Protein AF-A0AAU8VJ30-F1 (afdb_monomer)

pLDDT: mean 85.05, std 12.67, range [48.84, 97.38]

Nearest PDB structures (foldseek):
  2i2r-assembly3_M  TM=2.220E-01  e=5.250E+00  Homo sapiens

Secondary structure (DSSP, 8-state):
--HHHHHHHHHHHHHHHHHS-HHHHHHHHHHHHHHHHHTTTS---HHHHHHHHHH--TTTTHHHHHHHHHHHHHHHTT-TT--HHHHHHHHH---PPP---HHHHTT-TTTSPPPHHHHHHHHHHHHHHHHTTSS-HHHHHHHHHHHHH---HHHHTT--GGGEEEETTEEEE-----

Radius of gyration: 23.61 Å; Cα contacts (8 Å, |Δi|>4): 134; chains: 1; bounding box: 49×30×61 Å

Mean predicted aligned error: 11.02 Å

Foldseek 3Di:
DDPLQVFLLVVLLVVCVVPHDPVLSVLLVVLVVVLCVQQVNDADDLVSLVVVCVVDDPQRLQSLVSNLVSLLVSVVVVRGGHDPNSNVSSVPDPGDHHPPCPCQVVVPVVRHDDDPVRVVVVLVVLVVCVVVVVDDPVVSVLVVCCVVVVDDSVQVVPFDPVQWDDDPPDTGGNRDDD

Sequence (178 aa):
MDSSLLDGFKNILSDYAQEMSAHHTRNMLFIFRRLIKFSNGNAITTDSILNWRASLTRENKWYLGSLKGFLHTWYKRGYLGISLEVVKLLETFNIKGNKKGKSVANHCPYAGPMTNNELLSLVSELNELWKQNRISFKCYAYINALIITARRPSQLKQLKMCDLIKDNNDYYINITKS

Organism: Neisseria lactamica (NCBI:txid486)

Structure (mmCIF, N/CA/C/O backbone):
data_AF-A0AAU8VJ30-F1
#
_entry.id   AF-A0AAU8VJ30-F1
#
loop_
_atom_site.group_PDB
_atom_site.id
_atom_site.type_symbol
_atom_site.label_atom_id
_atom_site.label_alt_id
_atom_site.label_comp_id
_atom_site.label_asym_id
_atom_site.label_entity_id
_atom_site.label_seq_id
_atom_site.pdbx_PDB_ins_code
_atom_site.Cartn_x
_atom_site.Cartn_y
_atom_site.Cartn_z
_atom_site.occupancy
_atom_site.B_iso_or_equiv
_atom_site.auth_seq_id
_atom_site.auth_comp_id
_atom_site.auth_asym_id
_atom_site.auth_atom_id
_atom_site.pdbx_PDB_model_num
ATOM 1 N N . MET A 1 1 ? 7.571 14.233 -22.026 1.00 67.12 1 MET A N 1
ATOM 2 C CA . MET A 1 1 ? 7.172 12.815 -22.090 1.00 67.12 1 MET A CA 1
ATOM 3 C C . MET A 1 1 ? 6.750 12.535 -23.499 1.00 67.12 1 MET A C 1
ATOM 5 O O . MET A 1 1 ? 5.932 13.283 -24.020 1.00 67.12 1 MET A O 1
ATOM 9 N N . ASP A 1 2 ? 7.347 11.506 -24.085 1.00 80.31 2 ASP A N 1
ATOM 10 C CA . ASP A 1 2 ? 6.915 10.953 -25.361 1.00 80.31 2 ASP A CA 1
ATOM 11 C C . ASP A 1 2 ? 5.414 10.591 -25.339 1.00 80.31 2 ASP A C 1
ATOM 13 O O . ASP A 1 2 ? 4.878 10.219 -24.287 1.00 80.31 2 ASP A O 1
ATOM 17 N N . SER A 1 3 ? 4.735 10.719 -26.485 1.00 83.75 3 SER A N 1
ATOM 18 C CA . SER A 1 3 ? 3.283 10.502 -26.586 1.00 83.75 3 SER A CA 1
ATOM 19 C C . SER A 1 3 ? 2.903 9.061 -26.253 1.00 83.75 3 SER A C 1
ATOM 21 O O . SER A 1 3 ? 1.937 8.833 -25.528 1.00 83.75 3 SER A O 1
ATOM 23 N N . SER A 1 4 ? 3.701 8.087 -26.706 1.00 87.25 4 SER A N 1
ATOM 24 C CA . SER A 1 4 ? 3.427 6.667 -26.467 1.00 87.25 4 SER A CA 1
ATOM 25 C C . SER A 1 4 ? 3.554 6.306 -24.984 1.00 87.25 4 SER A C 1
ATOM 27 O O . SER A 1 4 ? 2.734 5.566 -24.439 1.00 87.25 4 SER A O 1
ATOM 29 N N . LEU A 1 5 ? 4.534 6.905 -24.301 1.00 89.75 5 LEU A N 1
ATOM 30 C CA . LEU A 1 5 ? 4.734 6.749 -22.866 1.00 89.75 5 LEU A CA 1
ATOM 31 C C . LEU A 1 5 ? 3.596 7.383 -22.062 1.00 89.75 5 LEU A C 1
ATOM 33 O O . LEU A 1 5 ? 3.155 6.812 -21.065 1.00 89.75 5 LEU A O 1
ATOM 37 N N . LEU A 1 6 ? 3.121 8.560 -22.478 1.00 91.44 6 LEU A N 1
ATOM 38 C CA . LEU A 1 6 ? 2.005 9.234 -21.820 1.00 91.44 6 LEU A CA 1
ATOM 39 C C . LEU A 1 6 ? 0.704 8.435 -21.953 1.00 91.44 6 LEU A C 1
ATOM 41 O O . LEU A 1 6 ? -0.033 8.311 -20.974 1.00 91.44 6 LEU A O 1
ATOM 45 N N . ASP A 1 7 ? 0.424 7.884 -23.131 1.00 93.56 7 ASP A N 1
ATOM 46 C CA . ASP A 1 7 ? -0.800 7.117 -23.360 1.00 93.56 7 ASP A CA 1
ATOM 47 C C . ASP A 1 7 ? -0.762 5.761 -22.657 1.00 93.56 7 ASP A C 1
ATOM 49 O O . ASP A 1 7 ? -1.715 5.404 -21.962 1.00 93.56 7 ASP A O 1
ATOM 53 N N . GLY A 1 8 ? 0.375 5.060 -22.701 1.00 94.94 8 GLY A N 1
ATOM 54 C CA . GLY A 1 8 ? 0.557 3.853 -21.899 1.00 94.94 8 GLY A CA 1
ATOM 55 C C . GLY A 1 8 ? 0.400 4.115 -20.401 1.00 94.94 8 GLY A C 1
ATOM 56 O O . GLY A 1 8 ? -0.236 3.328 -19.698 1.00 94.94 8 GLY A O 1
ATOM 57 N N . PHE A 1 9 ? 0.892 5.263 -19.919 1.00 94.88 9 PHE A N 1
ATOM 58 C CA . PHE A 1 9 ? 0.776 5.647 -18.515 1.00 94.88 9 PHE A CA 1
ATOM 59 C C . PHE A 1 9 ? -0.676 5.881 -18.093 1.00 94.88 9 PHE A C 1
ATOM 61 O O . PHE A 1 9 ? -1.085 5.450 -17.013 1.00 94.88 9 PHE A O 1
ATOM 68 N N . LYS A 1 10 ? -1.464 6.560 -18.935 1.00 95.62 10 LYS A N 1
ATOM 69 C CA . LYS A 1 10 ? -2.896 6.773 -18.687 1.00 95.62 10 LYS A CA 1
ATOM 70 C C . LYS A 1 10 ? -3.644 5.443 -18.634 1.00 95.62 10 LYS A C 1
ATOM 72 O O . LYS A 1 10 ? -4.430 5.244 -17.710 1.00 95.62 10 LYS A O 1
ATOM 77 N N . ASN A 1 11 ? -3.359 4.533 -19.565 1.00 97.25 11 ASN A N 1
ATOM 78 C CA . ASN A 1 11 ? -4.020 3.231 -19.633 1.00 97.25 11 ASN A CA 1
ATOM 79 C C . ASN A 1 11 ? -3.726 2.382 -18.393 1.00 97.25 11 ASN A C 1
ATOM 81 O O . ASN A 1 11 ? -4.654 1.943 -17.719 1.00 97.25 11 ASN A O 1
ATOM 85 N N . ILE A 1 12 ? -2.454 2.238 -18.002 1.00 97.00 12 ILE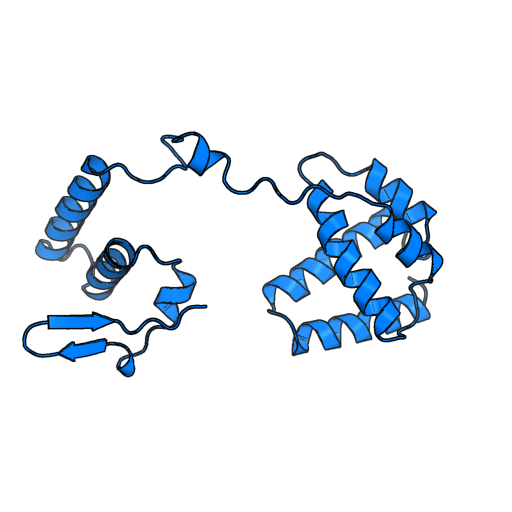 A N 1
ATOM 86 C CA . ILE A 1 12 ? -2.123 1.449 -16.807 1.00 97.00 12 ILE A CA 1
ATOM 87 C C . ILE A 1 12 ? -2.652 2.085 -15.515 1.00 97.00 12 ILE A C 1
ATOM 89 O O . ILE A 1 12 ? -3.023 1.375 -14.583 1.00 97.00 12 ILE A O 1
ATOM 93 N N . LEU A 1 13 ? -2.712 3.420 -15.430 1.00 96.31 13 LEU A N 1
ATOM 94 C CA . LEU A 1 13 ? -3.320 4.083 -14.277 1.00 96.31 13 LEU A CA 1
ATOM 95 C C . LEU A 1 13 ? -4.832 3.884 -14.221 1.00 96.31 13 LEU A C 1
ATOM 97 O O . LEU A 1 13 ? -5.363 3.780 -13.116 1.00 96.31 13 LEU A O 1
ATOM 101 N N . SER A 1 14 ? -5.504 3.828 -15.373 1.00 97.19 14 SER A N 1
ATOM 102 C CA . SER A 1 14 ? -6.924 3.487 -15.459 1.00 97.19 14 SER A CA 1
ATOM 103 C C . SER A 1 14 ? -7.171 2.080 -14.913 1.00 97.19 14 SER A C 1
ATOM 105 O O . SER A 1 14 ? -7.987 1.922 -14.006 1.00 97.19 14 SER A O 1
ATOM 107 N N . ASP A 1 15 ? -6.385 1.091 -15.350 1.00 96.00 15 ASP A N 1
ATOM 108 C CA . ASP A 1 15 ? -6.467 -0.284 -14.835 1.00 96.00 15 ASP A CA 1
ATOM 109 C C . ASP A 1 15 ? -6.235 -0.324 -13.321 1.00 96.00 15 ASP A C 1
ATOM 111 O O . ASP A 1 15 ? -7.025 -0.890 -12.569 1.00 96.00 15 ASP A O 1
ATOM 115 N N . TYR A 1 16 ? -5.189 0.348 -12.832 1.00 94.88 16 TYR A N 1
ATOM 116 C CA . TYR A 1 16 ? -4.905 0.411 -11.397 1.00 94.88 16 TYR A CA 1
ATOM 117 C C . TYR A 1 16 ? -6.014 1.115 -10.610 1.00 94.88 16 TYR A C 1
ATOM 119 O O . TYR A 1 16 ? -6.256 0.765 -9.459 1.00 94.88 16 TYR A O 1
ATOM 127 N N . ALA A 1 17 ? -6.684 2.117 -11.178 1.00 94.38 17 ALA A N 1
ATOM 128 C CA . ALA A 1 17 ? 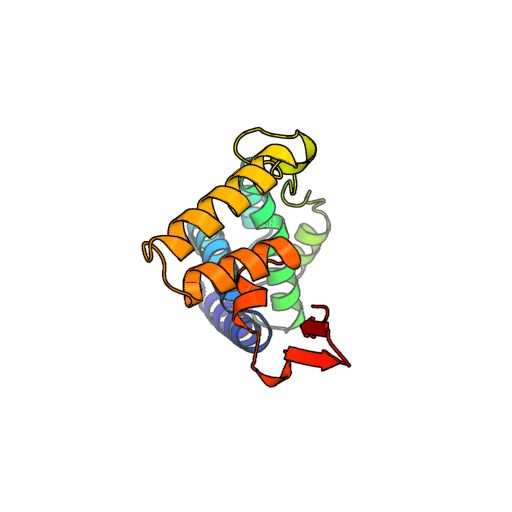-7.813 2.773 -10.523 1.00 94.38 17 ALA A CA 1
ATOM 129 C C . ALA A 1 17 ? -9.035 1.848 -10.390 1.00 94.38 17 ALA A C 1
ATOM 131 O O . ALA A 1 17 ? -9.817 2.029 -9.459 1.00 94.38 17 ALA A O 1
ATOM 132 N N . GLN A 1 18 ? -9.178 0.866 -11.285 1.00 92.81 18 GLN A N 1
ATOM 133 C CA . GLN A 1 18 ? -10.257 -0.125 -11.264 1.00 92.81 18 GLN A CA 1
ATOM 134 C C . GLN A 1 18 ? -9.920 -1.337 -10.382 1.00 92.81 18 GLN A C 1
ATOM 136 O O . GLN A 1 18 ? -10.784 -1.842 -9.671 1.00 92.81 18 GLN A O 1
ATOM 141 N N . GLU A 1 19 ? -8.668 -1.797 -10.411 1.00 91.62 19 GLU A N 1
ATOM 142 C CA . GLU A 1 19 ? -8.252 -3.064 -9.792 1.00 91.62 19 GLU A CA 1
ATOM 143 C C . GLU A 1 19 ? -7.617 -2.890 -8.402 1.00 91.62 19 GLU A C 1
ATOM 145 O O . GLU A 1 19 ? -7.606 -3.823 -7.597 1.00 91.62 19 GLU A O 1
ATOM 150 N N . MET A 1 20 ? -7.069 -1.709 -8.096 1.00 91.38 20 MET A N 1
ATOM 151 C CA . MET A 1 20 ? -6.288 -1.463 -6.880 1.00 91.38 20 MET A CA 1
ATOM 152 C C . MET A 1 20 ? -6.898 -0.357 -6.014 1.00 91.38 20 MET A C 1
ATOM 154 O O . MET A 1 20 ? -7.660 0.496 -6.458 1.00 91.38 20 MET A O 1
ATOM 158 N N . SER A 1 21 ? -6.522 -0.327 -4.730 1.00 88.38 21 SER A N 1
ATOM 159 C CA . SER A 1 21 ? -6.961 0.750 -3.833 1.00 88.38 21 SER A CA 1
ATOM 160 C C . SER A 1 21 ? -6.479 2.126 -4.311 1.00 88.38 21 SER A C 1
ATOM 162 O O . SER A 1 21 ? -5.329 2.274 -4.735 1.00 88.38 21 SER A O 1
ATOM 164 N N . ALA A 1 22 ? -7.294 3.164 -4.100 1.00 89.25 22 ALA A N 1
ATOM 165 C CA . ALA A 1 22 ? -6.942 4.549 -4.431 1.00 89.25 22 ALA A CA 1
ATOM 166 C C . ALA A 1 22 ? -5.585 4.985 -3.844 1.00 89.25 22 ALA A C 1
ATOM 168 O O . ALA A 1 22 ? -4.819 5.707 -4.484 1.00 89.25 22 ALA A O 1
ATOM 169 N N . HIS A 1 23 ? -5.249 4.510 -2.638 1.00 88.62 23 HIS A N 1
ATOM 170 C CA . HIS A 1 23 ? -3.951 4.772 -2.019 1.00 88.62 23 HIS A CA 1
ATOM 171 C C . HIS A 1 23 ? -2.789 4.171 -2.825 1.00 88.62 23 HIS A C 1
ATOM 173 O O . HIS A 1 23 ? -1.781 4.845 -3.045 1.00 88.62 23 HIS A O 1
ATOM 179 N N . HIS A 1 24 ? -2.928 2.926 -3.287 1.00 88.81 24 HIS A N 1
ATOM 180 C CA . HIS A 1 24 ? -1.905 2.254 -4.085 1.00 88.81 24 HIS A CA 1
ATOM 181 C C . HIS A 1 24 ? -1.728 2.920 -5.455 1.00 88.81 24 HIS A C 1
ATOM 183 O O . HIS A 1 24 ? -0.601 3.233 -5.839 1.00 88.81 24 HIS A O 1
ATOM 189 N N . THR A 1 25 ? -2.830 3.229 -6.140 1.00 93.38 25 THR A N 1
ATOM 190 C CA . THR A 1 25 ? -2.834 3.915 -7.443 1.00 93.38 25 THR A CA 1
ATOM 191 C C . THR A 1 25 ? -2.172 5.286 -7.352 1.00 93.38 25 THR A C 1
ATOM 193 O O . THR A 1 25 ? -1.255 5.604 -8.112 1.00 93.38 25 THR A O 1
ATOM 196 N N . ARG A 1 26 ? -2.542 6.073 -6.334 1.00 95.31 26 ARG A N 1
ATOM 197 C CA . ARG A 1 26 ? -1.902 7.357 -6.027 1.00 95.31 26 ARG A CA 1
ATOM 198 C C . ARG A 1 26 ? -0.399 7.190 -5.787 1.00 95.31 26 ARG A C 1
ATOM 200 O O . ARG A 1 26 ? 0.394 7.983 -6.289 1.00 95.31 26 ARG A O 1
ATOM 207 N N . ASN A 1 27 ? 0.007 6.175 -5.025 1.00 92.69 27 ASN A N 1
ATOM 208 C CA . ASN A 1 27 ? 1.419 5.911 -4.764 1.00 92.69 27 ASN A CA 1
ATOM 209 C C . ASN A 1 27 ? 2.192 5.590 -6.058 1.00 92.69 27 ASN A C 1
ATOM 211 O O . ASN A 1 27 ? 3.291 6.111 -6.242 1.00 92.69 27 ASN A O 1
ATOM 215 N N . MET A 1 28 ? 1.610 4.811 -6.980 1.00 94.75 28 MET A N 1
ATOM 216 C CA . MET A 1 28 ? 2.242 4.500 -8.272 1.00 94.75 28 MET A CA 1
ATOM 217 C C . MET A 1 28 ? 2.413 5.753 -9.131 1.00 94.75 28 MET A C 1
ATOM 219 O O . MET A 1 28 ? 3.510 5.999 -9.631 1.00 94.75 28 MET A O 1
ATOM 223 N N . LEU A 1 29 ? 1.388 6.608 -9.200 1.00 94.81 29 LEU A N 1
ATOM 224 C CA . LEU A 1 29 ? 1.469 7.916 -9.856 1.00 94.81 29 LEU A CA 1
ATOM 225 C C . LEU A 1 29 ? 2.623 8.764 -9.297 1.00 94.81 29 LEU A C 1
ATOM 227 O O . LEU A 1 29 ? 3.423 9.305 -10.061 1.00 94.81 29 LEU A O 1
ATOM 231 N N . PHE A 1 30 ? 2.740 8.885 -7.972 1.00 94.06 30 PHE A N 1
ATOM 232 C CA . PHE A 1 30 ? 3.806 9.683 -7.357 1.00 94.06 30 PHE A CA 1
ATOM 233 C C . PHE A 1 30 ? 5.202 9.128 -7.641 1.00 94.06 30 PHE A C 1
ATOM 235 O O . PHE A 1 30 ? 6.112 9.898 -7.954 1.00 94.06 30 PHE A O 1
ATOM 242 N N . ILE A 1 31 ? 5.378 7.810 -7.538 1.00 92.25 31 ILE A N 1
ATOM 243 C CA . ILE A 1 31 ? 6.669 7.160 -7.783 1.00 92.25 31 ILE A CA 1
ATOM 244 C C . ILE A 1 31 ? 7.067 7.306 -9.252 1.00 92.25 31 ILE A C 1
ATOM 246 O O . ILE A 1 31 ? 8.192 7.718 -9.538 1.00 92.25 31 ILE A O 1
ATOM 250 N N . PHE A 1 32 ? 6.140 7.059 -10.178 1.00 92.56 32 PHE A N 1
ATOM 251 C CA . PHE A 1 32 ? 6.396 7.209 -11.606 1.00 92.56 32 PHE A CA 1
ATOM 252 C C . PHE A 1 32 ? 6.759 8.654 -11.973 1.00 92.56 32 PHE A C 1
ATOM 254 O O . PHE A 1 32 ? 7.756 8.891 -12.651 1.00 92.56 32 PHE A O 1
ATOM 261 N N . ARG A 1 33 ? 6.037 9.651 -11.441 1.00 91.56 33 ARG A N 1
ATOM 262 C CA . ARG A 1 33 ? 6.377 11.072 -11.648 1.00 91.56 33 ARG A CA 1
ATOM 263 C C . ARG A 1 33 ? 7.787 11.417 -11.175 1.00 91.56 33 ARG A C 1
ATOM 265 O O . ARG A 1 33 ? 8.452 12.233 -11.809 1.00 91.56 33 ARG A O 1
ATOM 272 N N . ARG A 1 34 ? 8.255 10.816 -10.076 1.00 91.00 34 ARG A N 1
ATOM 273 C CA . ARG A 1 34 ? 9.630 11.015 -9.590 1.00 91.00 34 ARG A CA 1
ATOM 274 C C . ARG A 1 34 ? 10.663 10.430 -10.545 1.00 91.00 34 ARG A C 1
ATOM 276 O O . ARG A 1 34 ? 11.643 11.110 -10.825 1.00 91.00 34 ARG A O 1
ATOM 283 N N . LEU A 1 35 ? 10.428 9.226 -11.063 1.00 91.12 35 LEU A N 1
ATOM 284 C CA . LEU A 1 35 ? 11.289 8.614 -12.079 1.00 91.12 35 LEU A CA 1
ATOM 285 C C . LEU A 1 35 ? 11.360 9.477 -13.345 1.00 91.12 35 LEU A C 1
ATOM 287 O O . LEU A 1 35 ? 12.444 9.753 -13.849 1.00 91.12 35 LEU A O 1
ATOM 291 N N . ILE A 1 36 ? 10.213 9.946 -13.834 1.00 90.25 36 ILE A N 1
ATOM 292 C CA . ILE A 1 36 ? 10.135 10.807 -15.020 1.00 90.25 36 ILE A CA 1
ATOM 293 C C . ILE A 1 36 ? 10.878 12.125 -14.808 1.00 90.25 36 ILE A C 1
ATOM 295 O O . ILE A 1 36 ? 11.654 12.536 -15.666 1.00 90.25 36 ILE A O 1
ATOM 299 N N . LYS A 1 37 ? 10.688 12.766 -13.649 1.00 89.19 37 LYS A N 1
ATOM 300 C CA . LYS A 1 37 ? 11.412 13.994 -13.303 1.00 89.19 37 LYS A CA 1
ATOM 301 C C . LYS A 1 37 ? 12.923 13.757 -13.222 1.00 89.19 37 LYS A C 1
ATOM 303 O O . LYS A 1 37 ? 13.682 14.609 -13.656 1.00 89.19 37 LYS A O 1
ATOM 308 N N . PHE A 1 38 ? 13.350 12.617 -12.681 1.00 88.06 38 PHE A N 1
ATOM 309 C CA . PHE A 1 38 ? 14.765 12.249 -12.588 1.00 88.06 38 PHE A CA 1
ATOM 310 C C . PHE A 1 38 ? 15.395 11.964 -13.961 1.00 88.06 38 PHE A C 1
ATOM 312 O O . PHE A 1 38 ? 16.552 12.289 -14.190 1.00 88.06 38 PHE A O 1
ATOM 319 N N . SER A 1 39 ? 14.632 11.376 -14.883 1.00 84.50 39 SER A N 1
ATOM 320 C CA . SER A 1 39 ? 15.088 10.981 -16.225 1.00 84.50 39 SER A CA 1
ATOM 321 C C . SER A 1 39 ? 14.903 12.064 -17.295 1.00 84.50 39 SER A C 1
ATOM 323 O O . SER A 1 39 ? 15.014 11.775 -18.485 1.00 84.50 39 SER A O 1
ATOM 325 N N . ASN A 1 40 ? 14.585 13.302 -16.898 1.00 81.31 40 ASN A N 1
ATOM 326 C CA . ASN A 1 40 ? 14.279 14.424 -17.797 1.00 81.31 40 ASN A CA 1
ATOM 327 C C . ASN A 1 40 ? 13.151 14.142 -18.814 1.00 81.31 40 ASN A C 1
ATOM 329 O O . ASN A 1 40 ? 13.012 14.844 -19.808 1.00 81.31 40 ASN A O 1
ATOM 333 N N . GLY A 1 41 ? 12.299 13.149 -18.541 1.00 69.00 41 GLY A N 1
ATOM 334 C CA . GLY A 1 41 ? 11.020 12.950 -19.217 1.00 69.00 41 GLY A CA 1
ATOM 335 C C . GLY A 1 41 ? 11.047 12.466 -20.664 1.00 69.00 41 GLY A C 1
ATOM 336 O O . GLY A 1 41 ? 10.026 12.631 -21.336 1.00 69.00 41 GLY A O 1
ATOM 337 N N . ASN A 1 42 ? 12.141 11.855 -21.125 1.00 68.81 42 ASN A N 1
ATOM 338 C CA . ASN A 1 42 ? 12.286 11.454 -22.529 1.00 68.81 42 ASN A CA 1
ATOM 339 C C . ASN A 1 42 ? 11.882 9.993 -22.798 1.00 68.81 42 ASN A C 1
ATOM 341 O O . ASN A 1 42 ? 11.156 9.754 -23.754 1.00 68.81 42 ASN A O 1
ATOM 345 N N . ALA A 1 43 ? 12.254 9.037 -21.937 1.00 78.31 43 ALA A N 1
ATOM 346 C CA . ALA A 1 43 ? 11.825 7.634 -22.025 1.00 78.31 43 ALA A CA 1
ATOM 347 C C . ALA A 1 43 ? 12.167 6.853 -20.740 1.00 78.31 43 ALA A C 1
ATOM 349 O O . ALA A 1 43 ? 13.046 7.253 -19.969 1.00 78.31 43 ALA A O 1
ATOM 350 N N . ILE A 1 44 ? 11.507 5.709 -20.525 1.00 89.12 44 ILE A N 1
ATOM 351 C CA . ILE A 1 44 ? 11.941 4.723 -19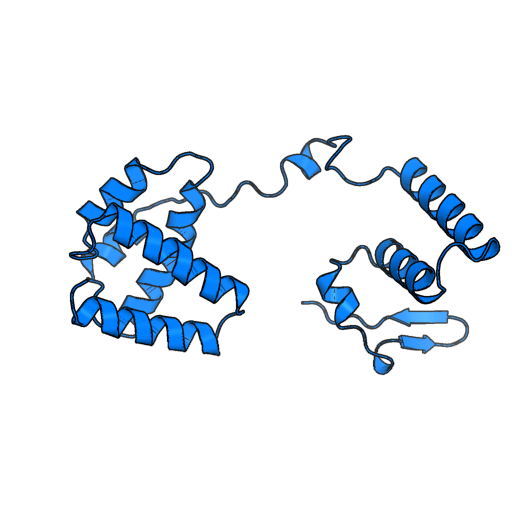.527 1.00 89.12 44 ILE A CA 1
ATOM 352 C C . ILE A 1 44 ? 12.861 3.719 -20.222 1.00 89.12 44 ILE A C 1
ATOM 354 O O . ILE A 1 44 ? 12.403 2.889 -20.998 1.00 89.12 44 ILE A O 1
ATOM 358 N N . THR A 1 45 ? 14.160 3.813 -19.949 1.00 91.81 45 THR A N 1
ATOM 359 C CA . THR A 1 45 ? 15.203 2.950 -20.510 1.00 91.81 45 THR A CA 1
ATOM 360 C C . THR A 1 45 ? 15.899 2.189 -19.390 1.00 91.81 45 THR A C 1
ATOM 362 O O . THR A 1 45 ? 15.742 2.496 -18.204 1.00 91.81 45 THR A O 1
ATOM 365 N N . THR A 1 46 ? 16.704 1.193 -19.750 1.00 93.00 46 THR A N 1
ATOM 366 C CA . THR A 1 46 ? 17.560 0.488 -18.789 1.00 93.00 46 THR A CA 1
ATOM 367 C C . THR A 1 46 ? 18.469 1.456 -18.032 1.00 93.00 46 THR A C 1
ATOM 369 O O . THR A 1 46 ? 18.567 1.372 -16.808 1.00 93.00 46 THR A O 1
ATOM 372 N N . ASP A 1 47 ? 19.043 2.438 -18.728 1.00 92.12 47 ASP A N 1
ATOM 373 C CA . ASP A 1 47 ? 19.921 3.445 -18.128 1.00 92.12 47 ASP A CA 1
ATOM 374 C C . ASP A 1 47 ? 19.170 4.363 -17.169 1.00 92.12 47 ASP A C 1
ATOM 376 O O . ASP A 1 47 ? 19.660 4.647 -16.076 1.00 92.12 47 ASP A O 1
ATOM 380 N N . SER A 1 48 ? 17.952 4.796 -17.517 1.00 91.25 48 SER A N 1
ATOM 381 C CA . SER A 1 48 ? 17.178 5.652 -16.616 1.00 91.25 48 SER A CA 1
ATOM 382 C C . SER A 1 48 ? 16.777 4.915 -15.335 1.00 91.25 48 SER A C 1
ATOM 384 O O . SER A 1 48 ? 16.825 5.499 -14.251 1.00 91.25 48 SER A O 1
ATOM 386 N N . ILE A 1 49 ? 16.492 3.612 -15.424 1.00 92.81 49 ILE A N 1
ATOM 387 C CA . ILE A 1 49 ? 16.238 2.747 -14.266 1.00 92.81 49 ILE A CA 1
ATOM 388 C C . ILE A 1 49 ? 17.503 2.518 -13.423 1.00 92.81 49 ILE A C 1
ATOM 390 O O . ILE A 1 49 ? 17.429 2.598 -12.193 1.00 92.81 49 ILE A O 1
ATOM 394 N N . LEU A 1 50 ? 18.656 2.257 -14.047 1.00 92.44 50 LEU A N 1
ATOM 395 C CA . LEU A 1 50 ? 19.938 2.074 -13.352 1.00 92.44 50 LEU A CA 1
ATOM 396 C C . LEU A 1 50 ? 20.379 3.351 -12.632 1.00 92.44 50 LEU A C 1
ATOM 398 O O . LEU A 1 50 ? 20.682 3.310 -11.437 1.00 92.44 50 LEU A O 1
ATOM 402 N N . ASN A 1 51 ? 20.332 4.489 -13.324 1.00 91.81 51 ASN A N 1
ATOM 403 C CA . ASN A 1 51 ? 20.676 5.793 -12.765 1.00 91.81 51 ASN A CA 1
ATOM 404 C C . ASN A 1 51 ? 19.729 6.167 -11.623 1.00 91.81 51 ASN A C 1
ATOM 406 O O . ASN A 1 51 ? 20.170 6.608 -10.558 1.00 91.81 51 ASN A O 1
ATOM 410 N N . TRP A 1 52 ? 18.425 5.920 -11.788 1.00 91.56 52 TRP A N 1
ATOM 411 C CA . TRP A 1 52 ? 17.471 6.180 -10.717 1.00 91.56 52 TRP A CA 1
ATOM 412 C C . TRP A 1 52 ? 17.736 5.276 -9.515 1.00 91.56 52 TRP A C 1
ATOM 414 O O . TRP A 1 52 ? 17.817 5.770 -8.393 1.00 91.56 52 TRP A O 1
ATOM 424 N N . ARG A 1 53 ? 17.981 3.976 -9.725 1.00 90.19 53 ARG A N 1
ATOM 425 C CA . ARG A 1 53 ? 18.377 3.045 -8.656 1.00 90.19 53 ARG A CA 1
ATOM 426 C C . ARG A 1 53 ? 19.627 3.518 -7.908 1.00 90.19 53 ARG A C 1
ATOM 428 O O . ARG A 1 53 ? 19.637 3.419 -6.682 1.00 90.19 53 ARG A O 1
ATOM 435 N N . ALA A 1 54 ? 20.648 4.009 -8.611 1.00 90.31 54 ALA A N 1
ATOM 436 C CA . ALA A 1 54 ? 21.875 4.526 -8.004 1.00 90.31 54 ALA A CA 1
ATOM 437 C C . ALA A 1 54 ? 21.619 5.780 -7.151 1.00 90.31 54 ALA A C 1
ATOM 439 O O . ALA A 1 54 ? 22.238 5.945 -6.103 1.00 90.31 54 ALA A O 1
ATOM 440 N N . SER A 1 55 ? 20.653 6.616 -7.545 1.00 89.25 55 SER A N 1
ATOM 441 C CA . SER A 1 55 ? 20.262 7.815 -6.790 1.00 89.25 55 SER A CA 1
ATOM 442 C C . SER A 1 55 ? 19.477 7.528 -5.497 1.00 89.25 55 SER A C 1
ATOM 444 O O . SER A 1 55 ? 19.357 8.398 -4.633 1.00 89.25 55 SER A O 1
ATOM 446 N N . LEU A 1 56 ? 18.911 6.323 -5.335 1.00 88.69 56 LEU A N 1
ATOM 447 C CA . LEU A 1 56 ? 18.048 5.996 -4.196 1.00 88.69 56 LEU A CA 1
ATOM 448 C C . LEU A 1 56 ? 18.841 5.660 -2.923 1.00 88.69 56 LEU A C 1
ATOM 450 O O . LEU A 1 56 ? 19.597 4.688 -2.852 1.00 88.69 56 LEU A O 1
ATOM 454 N N . THR A 1 57 ? 18.544 6.390 -1.848 1.00 83.50 57 THR A N 1
ATOM 455 C CA . THR A 1 57 ? 19.029 6.091 -0.493 1.00 83.50 57 THR A CA 1
ATOM 456 C C . THR A 1 57 ? 18.346 4.854 0.100 1.00 83.50 57 THR A C 1
ATOM 458 O O . THR A 1 57 ? 17.317 4.373 -0.384 1.00 83.50 57 THR A O 1
ATOM 461 N N . ARG A 1 58 ? 18.887 4.330 1.211 1.00 76.19 58 ARG A N 1
ATOM 462 C CA . ARG A 1 58 ? 18.332 3.157 1.916 1.00 76.19 58 ARG A CA 1
ATOM 463 C C . ARG A 1 58 ? 16.856 3.325 2.304 1.00 76.19 58 ARG A C 1
ATOM 465 O O . ARG A 1 58 ? 16.133 2.334 2.314 1.00 76.19 58 ARG A O 1
ATOM 472 N N . GLU A 1 59 ? 16.428 4.547 2.594 1.00 75.25 59 GLU A N 1
ATOM 473 C CA . GLU A 1 59 ? 15.061 4.895 3.005 1.00 75.25 59 GLU A CA 1
ATOM 474 C C . GLU A 1 59 ? 14.068 4.876 1.841 1.00 75.25 59 GLU A C 1
ATOM 476 O O . GLU A 1 59 ? 12.891 4.593 2.041 1.00 75.25 59 GLU A O 1
ATOM 481 N N . ASN A 1 60 ? 14.552 5.096 0.617 1.00 80.00 60 ASN A N 1
ATOM 482 C CA . ASN A 1 60 ? 13.726 5.239 -0.581 1.00 80.00 60 ASN A CA 1
ATOM 483 C C . ASN A 1 60 ? 13.873 4.065 -1.563 1.00 80.00 60 ASN A C 1
ATOM 485 O O . ASN A 1 60 ? 13.162 4.001 -2.564 1.00 80.00 60 ASN A O 1
ATOM 489 N N . LYS A 1 61 ? 14.736 3.082 -1.265 1.00 81.62 61 LYS A N 1
ATOM 490 C CA . LYS A 1 61 ? 14.929 1.867 -2.085 1.00 81.62 61 LYS A CA 1
ATOM 491 C C . LYS A 1 61 ? 13.644 1.074 -2.343 1.00 81.62 61 LYS A C 1
ATOM 493 O O . LYS A 1 61 ? 13.552 0.384 -3.356 1.00 81.62 61 LYS A O 1
ATOM 498 N N . TRP A 1 62 ? 12.642 1.183 -1.471 1.00 79.88 62 TRP A N 1
ATOM 499 C CA . TRP A 1 62 ? 11.349 0.520 -1.656 1.00 79.88 62 TRP A CA 1
ATOM 500 C C . TRP A 1 62 ? 10.554 1.061 -2.860 1.00 79.88 62 TRP A C 1
ATOM 502 O O . TRP A 1 62 ? 9.709 0.336 -3.394 1.00 79.88 62 TRP A O 1
ATOM 512 N N . TYR A 1 63 ? 10.846 2.281 -3.337 1.00 84.56 63 TYR A N 1
ATOM 513 C CA . TYR A 1 63 ? 10.251 2.817 -4.565 1.00 84.56 63 TYR A CA 1
ATOM 514 C C . TYR A 1 63 ? 10.543 1.927 -5.767 1.00 84.56 63 TYR A C 1
ATOM 516 O O . TYR A 1 63 ? 9.641 1.657 -6.553 1.00 84.56 63 TYR A O 1
ATOM 524 N N . LEU A 1 64 ? 11.763 1.396 -5.859 1.00 85.81 64 LEU A N 1
ATOM 525 C CA . LEU A 1 64 ? 12.151 0.501 -6.943 1.00 85.81 64 LEU A CA 1
ATOM 526 C C . LEU A 1 64 ? 11.371 -0.820 -6.898 1.00 85.81 64 LEU A C 1
ATOM 528 O O . LEU A 1 64 ? 11.015 -1.360 -7.938 1.00 85.81 64 LEU A O 1
ATOM 532 N N . GLY A 1 65 ? 11.071 -1.322 -5.696 1.00 84.94 65 GLY A N 1
ATOM 533 C CA . GLY A 1 65 ? 10.286 -2.548 -5.524 1.00 84.94 65 GLY A CA 1
ATOM 534 C C . GLY A 1 65 ? 8.842 -2.369 -5.976 1.00 84.94 65 GLY A C 1
ATOM 535 O O . GLY A 1 65 ? 8.298 -3.226 -6.664 1.00 84.94 65 GLY A O 1
ATOM 536 N N . SER A 1 66 ? 8.245 -1.224 -5.643 1.00 84.19 66 SER A N 1
ATOM 537 C CA . SER A 1 66 ? 6.876 -0.912 -6.064 1.00 84.19 66 SER A CA 1
ATOM 538 C C . SER A 1 66 ? 6.802 -0.628 -7.568 1.00 84.19 66 SER A C 1
ATOM 540 O O . SER A 1 66 ? 5.906 -1.121 -8.247 1.00 84.19 66 SER A O 1
ATOM 542 N N . LEU A 1 67 ? 7.787 0.105 -8.099 1.00 87.88 67 LEU A N 1
ATOM 543 C CA . LEU A 1 67 ? 7.892 0.402 -9.524 1.00 87.88 67 LEU A CA 1
ATOM 544 C C . LEU A 1 67 ? 8.088 -0.869 -10.362 1.00 87.88 67 LEU A C 1
ATOM 546 O O . LEU A 1 67 ? 7.487 -0.977 -11.423 1.00 87.88 67 LEU A O 1
ATOM 550 N N . LYS A 1 68 ? 8.876 -1.843 -9.883 1.00 91.06 68 LYS A N 1
ATOM 551 C CA . LYS A 1 68 ? 9.088 -3.125 -10.575 1.00 91.06 68 LYS A CA 1
ATOM 552 C C . LYS A 1 68 ? 7.766 -3.808 -10.918 1.00 91.06 68 LYS A C 1
ATOM 554 O O . LYS A 1 68 ? 7.549 -4.142 -12.076 1.00 91.06 68 LYS A O 1
ATOM 559 N N . GLY A 1 69 ? 6.880 -3.975 -9.934 1.00 90.81 69 GLY A N 1
ATOM 560 C CA . GLY A 1 69 ? 5.567 -4.584 -10.163 1.00 90.81 69 GLY A CA 1
ATOM 561 C C . GLY A 1 69 ? 4.714 -3.770 -11.137 1.00 90.81 69 GLY A C 1
ATOM 562 O O . GLY A 1 69 ? 4.138 -4.328 -12.062 1.00 90.81 69 GLY A O 1
ATOM 563 N N . PHE A 1 70 ? 4.701 -2.446 -10.975 1.00 94.44 70 PHE A N 1
ATOM 564 C CA . PHE A 1 70 ? 3.944 -1.540 -11.839 1.00 94.44 70 PHE A CA 1
ATOM 565 C C . PHE A 1 70 ? 4.378 -1.599 -13.310 1.00 94.44 70 PHE A C 1
ATOM 567 O O . PHE A 1 70 ? 3.539 -1.794 -14.185 1.00 94.44 70 PHE A O 1
ATOM 574 N N . LEU A 1 71 ? 5.681 -1.493 -13.590 1.00 94.88 71 LEU A N 1
ATOM 575 C CA . LEU A 1 71 ? 6.211 -1.528 -14.958 1.00 94.88 71 LEU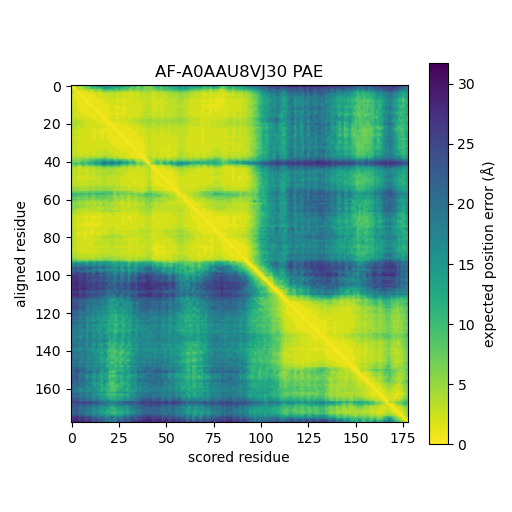 A CA 1
ATOM 576 C C . LEU A 1 71 ? 6.099 -2.918 -15.594 1.00 94.88 71 LEU A C 1
ATOM 578 O O . LEU A 1 71 ? 5.868 -3.025 -16.795 1.00 94.88 71 LEU A O 1
ATOM 582 N N . HIS A 1 72 ? 6.208 -3.978 -14.793 1.00 94.12 72 HIS A N 1
ATOM 583 C CA . HIS A 1 72 ? 5.982 -5.339 -15.268 1.00 94.12 72 HIS A CA 1
ATOM 584 C C . HIS A 1 72 ? 4.516 -5.553 -15.677 1.00 94.12 72 HIS A C 1
ATOM 586 O O . HIS A 1 72 ? 4.247 -6.103 -16.744 1.00 94.12 72 HIS A O 1
ATOM 592 N N . THR A 1 73 ? 3.552 -5.095 -14.868 1.00 94.69 73 THR A N 1
ATOM 593 C CA . THR A 1 73 ? 2.126 -5.157 -15.228 1.00 94.69 73 THR A CA 1
ATOM 594 C C . THR A 1 73 ? 1.828 -4.304 -16.456 1.00 94.69 73 THR A C 1
ATOM 596 O O . THR A 1 73 ? 1.137 -4.779 -17.351 1.00 94.69 73 THR A O 1
ATOM 599 N N . TRP A 1 74 ? 2.391 -3.094 -16.539 1.00 96.50 74 TRP A N 1
ATOM 600 C CA . TRP A 1 74 ? 2.272 -2.225 -17.712 1.00 96.50 74 TRP A CA 1
ATOM 601 C C . TRP A 1 74 ? 2.687 -2.962 -18.988 1.00 96.50 74 TRP A C 1
ATOM 603 O O . TRP A 1 74 ? 1.891 -3.068 -19.920 1.00 96.50 74 TRP A O 1
ATOM 613 N N . TYR A 1 75 ? 3.893 -3.537 -19.008 1.00 96.31 75 TYR A N 1
ATOM 614 C CA . TYR A 1 75 ? 4.380 -4.303 -20.154 1.00 96.31 75 TYR A CA 1
ATOM 615 C C . TYR A 1 75 ? 3.482 -5.508 -20.469 1.00 96.31 75 TYR A C 1
ATOM 617 O O . TYR A 1 75 ? 3.112 -5.724 -21.620 1.00 96.31 75 TYR A O 1
ATOM 625 N N . LYS A 1 76 ? 3.061 -6.266 -19.447 1.00 96.06 76 LYS A N 1
ATOM 626 C CA . LYS A 1 76 ? 2.196 -7.446 -19.614 1.00 96.06 76 LYS A CA 1
ATOM 627 C C . LYS A 1 76 ? 0.825 -7.108 -20.212 1.00 96.06 76 LYS A C 1
ATOM 629 O O . LYS A 1 76 ? 0.265 -7.933 -20.926 1.00 96.06 76 LYS A O 1
ATOM 634 N N . ARG A 1 77 ? 0.283 -5.920 -19.927 1.00 95.19 77 ARG A N 1
ATOM 635 C CA . ARG A 1 77 ? -0.968 -5.421 -20.527 1.00 95.19 77 ARG A CA 1
ATOM 636 C C . ARG A 1 77 ? -0.803 -5.016 -21.998 1.00 95.19 77 ARG A C 1
ATOM 638 O O . ARG A 1 77 ? -1.801 -4.774 -22.663 1.00 95.19 77 ARG A O 1
ATOM 645 N N . GLY A 1 78 ? 0.430 -4.959 -22.510 1.00 95.38 78 GLY A N 1
ATOM 646 C CA . GLY A 1 78 ? 0.721 -4.608 -23.901 1.00 95.38 78 GLY A CA 1
ATOM 647 C C . GLY A 1 78 ? 0.626 -3.110 -24.194 1.00 95.38 78 GLY A C 1
ATOM 648 O O . GLY A 1 78 ? 0.579 -2.716 -25.356 1.00 95.38 78 GLY A O 1
ATOM 649 N N . TYR A 1 79 ? 0.587 -2.260 -23.164 1.00 95.69 79 TYR A N 1
ATOM 650 C CA . TYR A 1 79 ? 0.571 -0.814 -23.361 1.00 95.69 79 TYR A CA 1
ATOM 651 C C . TYR A 1 79 ? 1.958 -0.294 -23.753 1.00 95.69 79 TYR A C 1
ATOM 653 O O . TYR A 1 79 ? 2.984 -0.765 -23.260 1.00 95.69 79 TYR A O 1
ATOM 661 N N . LEU A 1 80 ? 1.978 0.730 -24.605 1.00 92.75 80 LEU A N 1
ATOM 662 C CA . LEU A 1 80 ? 3.205 1.354 -25.101 1.00 92.75 80 LEU A CA 1
ATOM 663 C C . LEU A 1 80 ? 4.017 2.028 -23.980 1.00 92.75 80 LEU A C 1
ATOM 665 O O . LEU A 1 80 ? 3.486 2.367 -22.923 1.00 92.75 80 LEU A O 1
ATOM 669 N N . GLY A 1 81 ? 5.311 2.247 -24.225 1.00 90.56 81 GLY A N 1
ATOM 670 C CA . GLY A 1 81 ? 6.187 3.048 -23.362 1.00 90.56 81 GLY A CA 1
ATOM 671 C C . GLY A 1 81 ? 7.155 2.266 -22.470 1.00 90.56 81 GLY A C 1
ATOM 672 O O . GLY A 1 81 ? 8.091 2.874 -21.954 1.00 90.56 81 GLY A O 1
ATOM 673 N N . ILE A 1 82 ? 6.985 0.947 -22.313 1.00 94.00 82 ILE A N 1
ATOM 674 C CA . ILE A 1 82 ? 7.910 0.076 -21.566 1.00 94.00 82 ILE A CA 1
ATOM 675 C C . ILE A 1 82 ? 8.437 -1.017 -22.491 1.00 94.00 82 ILE A C 1
ATOM 677 O O . ILE A 1 82 ? 7.656 -1.725 -23.121 1.00 94.00 82 ILE A O 1
ATOM 681 N N . SER A 1 83 ? 9.759 -1.163 -22.561 1.00 94.00 83 SER A N 1
ATOM 682 C CA . SER A 1 83 ? 10.404 -2.189 -23.380 1.00 94.00 83 SER A CA 1
ATOM 683 C C . SER A 1 83 ? 10.658 -3.482 -22.598 1.00 94.00 83 SER A C 1
ATOM 685 O O . SER A 1 83 ? 10.712 -3.488 -21.362 1.00 94.00 83 SER A O 1
ATOM 687 N N . LEU A 1 84 ? 10.864 -4.587 -23.318 1.00 94.81 84 LEU A N 1
ATOM 688 C CA . LEU A 1 84 ? 11.188 -5.882 -22.716 1.00 94.81 84 LEU A CA 1
ATOM 689 C C . LEU A 1 84 ? 12.516 -5.837 -21.944 1.00 94.81 84 LEU A C 1
ATOM 691 O O . LEU A 1 84 ? 12.659 -6.484 -20.908 1.00 94.81 84 LEU A O 1
ATOM 695 N N . GLU A 1 85 ? 13.486 -5.060 -22.418 1.00 96.12 85 GLU A N 1
ATOM 696 C CA . GLU A 1 85 ? 14.800 -4.893 -21.790 1.00 96.12 85 GLU A CA 1
ATOM 697 C C . GLU A 1 85 ? 14.673 -4.253 -20.406 1.00 96.12 85 GLU A C 1
ATOM 699 O O . GLU A 1 85 ? 15.329 -4.690 -19.460 1.00 96.12 85 GLU A O 1
ATOM 704 N N . VAL A 1 86 ? 13.786 -3.263 -20.260 1.00 94.19 86 VAL A N 1
ATOM 705 C CA . VAL A 1 86 ? 13.481 -2.638 -18.964 1.00 94.19 86 VAL A CA 1
ATOM 706 C C . VAL A 1 86 ? 12.903 -3.664 -17.993 1.00 94.19 86 VAL A C 1
ATOM 708 O O . VAL A 1 86 ? 13.313 -3.713 -16.831 1.00 94.19 86 VAL A O 1
ATOM 711 N N . VAL A 1 87 ? 11.980 -4.508 -18.460 1.00 94.69 87 VAL A N 1
ATOM 712 C CA . VAL A 1 87 ? 11.376 -5.562 -17.634 1.00 94.69 87 VAL A CA 1
ATOM 713 C C . VAL A 1 87 ? 12.429 -6.578 -17.193 1.00 94.69 87 VAL A C 1
ATOM 715 O O . VAL A 1 87 ? 12.579 -6.810 -15.992 1.00 94.69 87 VAL A O 1
ATOM 718 N N . LYS A 1 88 ? 13.227 -7.098 -18.134 1.00 94.69 88 LYS A N 1
ATOM 719 C CA . LYS A 1 88 ? 14.323 -8.038 -17.851 1.00 94.69 88 LYS A CA 1
ATOM 720 C C . LYS A 1 88 ? 15.333 -7.456 -16.863 1.00 94.69 88 LYS A C 1
ATOM 722 O O . LYS A 1 88 ? 15.745 -8.134 -15.925 1.00 94.69 88 LYS A O 1
ATOM 727 N N . LEU A 1 89 ? 15.697 -6.180 -17.010 1.00 94.38 89 LEU A N 1
ATOM 728 C CA . LEU A 1 89 ? 16.575 -5.498 -16.059 1.00 94.38 89 LEU A CA 1
ATOM 729 C C . LEU A 1 89 ? 15.964 -5.478 -14.651 1.00 94.38 89 LEU A C 1
ATOM 731 O O . LEU A 1 89 ? 16.639 -5.818 -13.679 1.00 94.38 89 LEU A O 1
ATOM 735 N N . LEU A 1 90 ? 14.691 -5.094 -14.522 1.00 91.56 90 LEU A N 1
ATOM 736 C CA . LEU A 1 90 ? 14.009 -5.037 -13.228 1.00 91.56 90 LEU A CA 1
ATOM 737 C C . LEU A 1 90 ? 13.926 -6.419 -12.565 1.00 91.56 90 LEU A C 1
ATOM 739 O O . LEU A 1 90 ? 13.998 -6.516 -11.335 1.00 91.56 90 LEU A O 1
ATOM 743 N N . GLU A 1 91 ? 13.806 -7.493 -13.344 1.00 90.25 91 GLU A N 1
ATOM 744 C CA . GLU A 1 91 ? 13.830 -8.871 -12.846 1.00 90.25 91 GLU A CA 1
ATOM 745 C C . GLU A 1 91 ? 15.146 -9.215 -12.144 1.00 90.25 91 GLU A C 1
ATOM 747 O O . GLU A 1 91 ? 15.091 -9.782 -11.051 1.00 90.25 91 GLU A O 1
ATOM 752 N N . THR A 1 92 ? 16.290 -8.750 -12.663 1.00 90.69 92 THR A N 1
ATOM 753 C CA . THR A 1 92 ? 17.613 -8.956 -12.036 1.00 90.69 92 THR A CA 1
ATOM 754 C C . THR A 1 92 ? 17.755 -8.297 -10.658 1.00 90.69 92 THR A C 1
ATOM 756 O O . THR A 1 92 ? 18.618 -8.664 -9.856 1.00 90.69 92 THR A O 1
ATOM 759 N N . PHE A 1 93 ? 16.915 -7.308 -10.337 1.00 87.19 93 PHE A N 1
ATOM 760 C CA . PHE A 1 93 ? 17.026 -6.590 -9.075 1.00 87.19 93 PHE A CA 1
ATOM 761 C C . PHE A 1 93 ? 16.470 -7.400 -7.904 1.00 87.19 93 PHE A C 1
ATOM 763 O O . PHE A 1 93 ? 15.258 -7.587 -7.766 1.00 87.19 93 PHE A O 1
ATOM 770 N N . ASN A 1 94 ? 17.357 -7.746 -6.969 1.00 77.12 94 ASN A N 1
ATOM 771 C CA . ASN A 1 94 ? 16.974 -8.205 -5.640 1.00 77.12 94 ASN A CA 1
ATOM 772 C C . ASN A 1 94 ? 16.720 -6.990 -4.726 1.00 77.12 94 ASN A C 1
ATOM 774 O O . ASN A 1 94 ? 17.650 -6.309 -4.274 1.00 77.12 94 ASN A O 1
ATOM 778 N N . ILE A 1 95 ? 15.447 -6.643 -4.525 1.00 70.06 95 ILE A N 1
ATOM 779 C CA . ILE A 1 95 ? 15.031 -5.447 -3.781 1.00 70.06 95 ILE A CA 1
ATOM 780 C C . ILE A 1 95 ? 14.547 -5.884 -2.405 1.00 70.06 95 ILE A C 1
ATOM 782 O O . ILE A 1 95 ? 13.470 -6.457 -2.264 1.00 70.06 95 ILE A O 1
ATOM 786 N N . LYS A 1 96 ? 15.335 -5.579 -1.370 1.00 59.03 96 LYS A N 1
ATOM 787 C CA . LYS A 1 96 ? 14.893 -5.767 0.015 1.00 59.03 96 LYS A CA 1
ATOM 788 C C . LYS A 1 96 ? 13.664 -4.883 0.255 1.00 59.03 96 LYS A C 1
ATOM 790 O O . LYS A 1 96 ? 13.713 -3.681 -0.009 1.00 59.03 96 LYS A O 1
ATOM 795 N N . GLY A 1 97 ? 12.573 -5.483 0.732 1.00 57.06 97 GLY A N 1
ATOM 796 C CA . GLY A 1 97 ? 11.344 -4.766 1.072 1.00 57.06 97 GLY A CA 1
ATOM 797 C C . GLY A 1 97 ? 11.564 -3.695 2.147 1.00 57.06 97 GLY A C 1
ATOM 798 O O . GLY A 1 97 ? 12.623 -3.622 2.777 1.00 57.06 97 GLY A O 1
ATOM 799 N N . ASN A 1 98 ? 10.551 -2.854 2.368 1.00 55.62 98 ASN A N 1
ATOM 800 C CA . ASN A 1 98 ? 10.604 -1.845 3.423 1.00 55.62 98 ASN A CA 1
ATOM 801 C C . ASN A 1 98 ? 10.869 -2.518 4.786 1.00 55.62 98 ASN A C 1
ATOM 803 O O . ASN A 1 98 ? 10.300 -3.578 5.062 1.00 55.62 98 ASN A O 1
ATOM 807 N N . LYS A 1 99 ? 11.715 -1.923 5.639 1.00 52.50 99 LYS A N 1
ATOM 808 C CA . LYS A 1 99 ? 11.960 -2.442 6.995 1.00 52.50 99 LYS A CA 1
ATOM 809 C C . LYS A 1 99 ? 10.686 -2.279 7.824 1.00 52.50 99 LYS A C 1
ATOM 811 O O . LYS A 1 99 ? 10.477 -1.249 8.455 1.00 52.50 99 LYS A O 1
ATOM 816 N N . LYS A 1 100 ? 9.823 -3.291 7.814 1.00 49.66 100 LYS A N 1
ATOM 817 C CA . LYS A 1 100 ? 8.650 -3.358 8.688 1.00 49.66 100 LYS A CA 1
ATOM 818 C C . LYS A 1 100 ? 9.094 -3.791 10.090 1.00 49.66 100 LYS A C 1
ATOM 820 O O . LYS A 1 100 ? 9.974 -4.6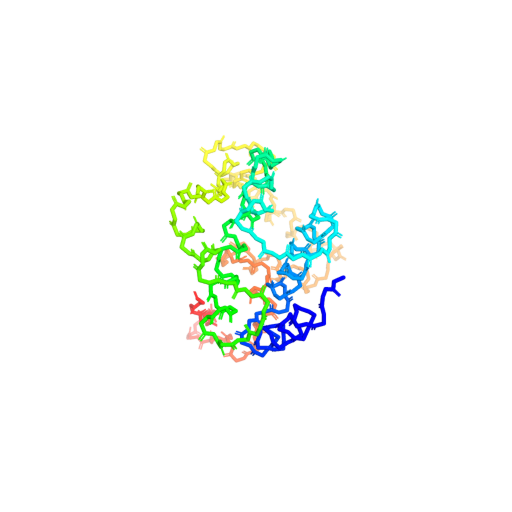34 10.218 1.00 49.66 100 LYS A O 1
ATOM 825 N N . GLY A 1 101 ? 8.497 -3.208 11.131 1.00 48.84 101 GLY A N 1
ATOM 826 C CA . GLY A 1 101 ? 8.587 -3.736 12.499 1.00 48.84 101 GLY A CA 1
ATOM 827 C C . GLY A 1 101 ? 9.820 -3.361 13.328 1.00 48.84 101 GLY A C 1
ATOM 828 O O . GLY A 1 101 ? 9.995 -3.935 14.391 1.00 48.84 101 GLY A O 1
ATOM 829 N N . LYS A 1 102 ? 10.663 -2.400 12.919 1.00 52.50 102 LYS A N 1
ATOM 830 C CA . LYS A 1 102 ? 11.868 -2.044 13.702 1.00 52.50 102 LYS A CA 1
ATOM 831 C C . LYS A 1 102 ? 11.546 -1.459 15.091 1.00 52.50 102 LYS A C 1
ATOM 833 O O . LYS A 1 102 ? 12.287 -1.699 16.032 1.00 52.50 102 LYS A O 1
ATOM 838 N N . SER A 1 103 ? 10.453 -0.706 15.221 1.00 49.38 103 SER A N 1
ATOM 839 C CA . SER A 1 103 ? 9.982 -0.167 16.507 1.00 49.38 103 SER A CA 1
ATOM 840 C C . SER A 1 103 ? 9.309 -1.230 17.381 1.00 49.38 103 SER A C 1
ATOM 842 O 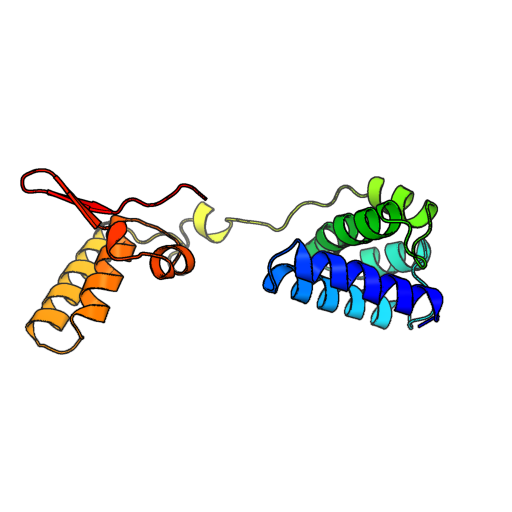O . SER A 1 103 ? 9.516 -1.241 18.591 1.00 49.38 103 SER A O 1
ATOM 844 N N . VAL A 1 104 ? 8.565 -2.148 16.754 1.00 49.00 104 VAL A N 1
ATOM 845 C CA . VAL A 1 104 ? 7.875 -3.267 17.416 1.00 49.00 104 VAL A CA 1
ATOM 846 C C . VAL A 1 104 ? 8.877 -4.297 17.948 1.00 49.00 104 VAL A C 1
ATOM 848 O O . VAL A 1 104 ? 8.744 -4.736 19.080 1.00 49.00 104 VAL A O 1
ATOM 851 N N . ALA A 1 105 ? 9.912 -4.633 17.171 1.00 49.88 105 ALA A N 1
ATOM 852 C CA . ALA A 1 105 ? 10.935 -5.611 17.552 1.00 49.88 105 ALA A CA 1
ATOM 853 C C . ALA A 1 105 ? 11.874 -5.128 18.671 1.00 49.88 105 ALA A C 1
ATOM 855 O O . ALA A 1 105 ? 12.492 -5.946 19.340 1.00 49.88 105 ALA A O 1
ATOM 856 N N . ASN A 1 106 ? 11.983 -3.812 18.874 1.00 53.28 106 ASN A N 1
ATOM 857 C CA . ASN A 1 106 ? 12.912 -3.216 19.836 1.00 53.28 106 ASN A CA 1
ATOM 858 C C . ASN A 1 106 ? 12.229 -2.719 21.123 1.00 53.28 106 ASN A C 1
ATOM 860 O O . ASN A 1 106 ? 12.868 -1.976 21.861 1.00 53.28 106 ASN A O 1
ATOM 864 N N . HIS A 1 107 ? 10.948 -3.046 21.365 1.00 53.50 107 HIS A N 1
ATOM 865 C CA . HIS A 1 107 ? 10.175 -2.532 22.512 1.00 53.50 107 HIS A CA 1
ATOM 866 C C . HIS A 1 107 ? 10.381 -1.022 22.739 1.00 53.50 107 HIS A C 1
ATOM 868 O O . HIS A 1 107 ? 10.641 -0.564 23.847 1.00 53.50 107 HIS A O 1
ATOM 874 N N . CYS A 1 108 ? 10.336 -0.238 21.655 1.00 54.25 108 CYS A N 1
ATOM 875 C CA . CYS A 1 108 ? 10.586 1.196 21.740 1.00 54.25 108 CYS A CA 1
ATOM 876 C C . CYS A 1 108 ? 9.537 1.851 22.659 1.00 54.25 108 CYS A C 1
ATOM 878 O O . CYS A 1 108 ? 8.354 1.741 22.344 1.00 54.25 108 CYS A O 1
ATOM 880 N N . PRO A 1 109 ? 9.921 2.592 23.714 1.00 56.84 109 PRO A N 1
ATOM 881 C CA . PRO A 1 109 ? 8.963 3.173 24.662 1.00 56.84 109 PRO A CA 1
ATOM 882 C C . PRO A 1 109 ? 8.028 4.224 24.035 1.00 56.84 109 PRO A C 1
ATOM 884 O O . PRO A 1 109 ? 7.015 4.574 24.620 1.00 56.84 109 PRO A O 1
ATOM 887 N N . TYR A 1 110 ? 8.338 4.713 22.828 1.00 53.97 110 TYR A N 1
ATOM 888 C CA . TYR A 1 110 ? 7.529 5.709 22.112 1.00 53.97 110 TYR A CA 1
ATOM 889 C C . TYR A 1 110 ? 6.728 5.139 20.930 1.00 53.97 110 TYR A C 1
ATOM 891 O O . TYR A 1 110 ? 5.813 5.791 20.436 1.00 53.97 110 TYR A O 1
ATOM 899 N N . ALA A 1 111 ? 7.099 3.963 20.413 1.00 55.16 111 ALA A N 1
ATOM 900 C CA . ALA A 1 111 ? 6.554 3.424 19.157 1.00 55.16 111 ALA A CA 1
ATOM 901 C C . ALA A 1 111 ? 6.360 1.894 19.158 1.00 55.16 111 ALA A C 1
ATOM 903 O O . ALA A 1 111 ? 6.076 1.304 18.108 1.00 55.16 111 ALA A O 1
ATOM 904 N N . GLY A 1 112 ? 6.589 1.249 20.302 1.00 61.59 112 GLY A N 1
ATOM 905 C CA . GLY A 1 112 ? 6.312 -0.156 20.578 1.00 61.59 112 GLY A CA 1
ATOM 906 C C . GLY A 1 112 ? 4.897 -0.364 21.137 1.00 61.59 112 GLY A C 1
ATOM 907 O O . GLY A 1 112 ? 4.139 0.596 21.273 1.00 61.59 112 GLY A O 1
ATOM 908 N N . PRO A 1 113 ? 4.505 -1.619 21.409 1.00 71.75 113 PRO A N 1
ATOM 909 C CA . PRO A 1 113 ? 3.211 -1.921 22.017 1.00 71.75 113 PRO A CA 1
ATOM 910 C C . PRO A 1 113 ? 3.135 -1.391 23.457 1.00 71.75 113 PRO A C 1
ATOM 912 O O . PRO A 1 113 ? 4.141 -1.410 24.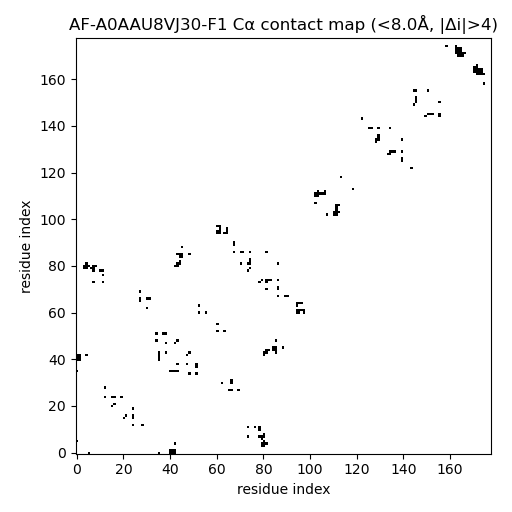164 1.00 71.75 113 PRO A O 1
ATOM 915 N N . MET A 1 114 ? 1.939 -0.975 23.890 1.00 77.56 114 MET A N 1
ATOM 916 C CA . MET A 1 114 ? 1.675 -0.653 25.298 1.00 77.56 114 MET A CA 1
ATOM 917 C C . MET A 1 114 ? 1.939 -1.873 26.185 1.00 77.56 114 MET A C 1
ATOM 919 O O . MET A 1 114 ? 1.572 -2.999 25.843 1.00 77.56 114 MET A O 1
ATOM 923 N N . THR A 1 115 ? 2.545 -1.635 27.341 1.00 84.88 115 THR A N 1
ATOM 924 C CA . THR A 1 115 ? 2.652 -2.605 28.432 1.00 84.88 115 THR A CA 1
ATOM 925 C C . THR A 1 115 ? 1.292 -2.825 29.099 1.00 84.88 115 THR A C 1
ATOM 927 O O . THR A 1 115 ? 0.382 -2.000 28.993 1.00 84.88 115 THR A O 1
ATOM 930 N N . ASN A 1 116 ? 1.153 -3.923 29.849 1.00 84.62 116 ASN A N 1
ATOM 931 C CA . ASN A 1 116 ? -0.082 -4.210 30.586 1.00 84.62 116 ASN A CA 1
ATOM 932 C C . ASN A 1 116 ? -0.451 -3.082 31.563 1.00 84.62 116 ASN A C 1
ATOM 934 O O . ASN A 1 116 ? -1.619 -2.725 31.665 1.00 84.62 116 ASN A O 1
ATOM 938 N N . ASN A 1 117 ? 0.535 -2.484 32.238 1.00 89.31 117 ASN A N 1
ATOM 939 C CA . ASN A 1 117 ? 0.289 -1.402 33.193 1.00 89.31 117 ASN A CA 1
ATOM 940 C C . ASN A 1 117 ? -0.187 -0.120 32.499 1.00 89.31 117 ASN A C 1
ATOM 942 O O . ASN A 1 117 ? -1.104 0.538 32.990 1.00 89.31 117 ASN A O 1
ATOM 946 N N . GLU A 1 118 ? 0.390 0.222 31.344 1.00 87.12 118 GLU A N 1
ATOM 947 C CA . GLU A 1 118 ? -0.065 1.361 30.537 1.00 87.12 118 GLU A CA 1
ATOM 948 C C . GLU A 1 118 ? -1.487 1.143 30.018 1.00 87.12 118 GLU A C 1
ATOM 950 O O . GLU A 1 118 ? -2.302 2.062 30.061 1.00 87.12 118 GLU A O 1
ATOM 955 N N . LEU A 1 119 ? -1.812 -0.081 29.588 1.00 89.25 119 LEU A N 1
ATOM 956 C CA . LEU A 1 119 ? -3.159 -0.418 29.139 1.00 89.25 119 LEU A CA 1
ATOM 957 C C . LEU A 1 119 ? -4.181 -0.338 30.281 1.00 89.25 119 LEU A C 1
ATOM 959 O O . LEU A 1 119 ? -5.251 0.237 30.099 1.00 89.25 119 LEU A O 1
ATOM 963 N N . LEU A 1 120 ? -3.849 -0.864 31.463 1.00 91.44 120 LEU A N 1
ATOM 964 C CA . LEU A 1 120 ? -4.701 -0.762 32.652 1.00 91.44 120 LEU A CA 1
ATOM 965 C C . LEU A 1 120 ? -4.928 0.699 33.057 1.00 91.44 120 LEU A C 1
ATOM 967 O O . LEU A 1 120 ? -6.058 1.091 33.343 1.00 91.44 120 LEU A O 1
ATOM 971 N N . SER A 1 121 ? -3.871 1.513 33.018 1.00 92.75 121 SER A N 1
ATOM 972 C CA . SER A 1 121 ? -3.945 2.944 33.333 1.00 92.75 121 SER A CA 1
ATOM 973 C C . SER A 1 121 ? -4.825 3.686 32.326 1.00 92.75 121 SER A C 1
ATOM 975 O O . SER A 1 121 ? -5.682 4.475 32.718 1.00 92.75 121 SER A O 1
ATOM 977 N N . LEU A 1 122 ? -4.683 3.377 31.032 1.00 91.31 122 LEU A N 1
ATOM 978 C CA . LEU A 1 122 ? -5.526 3.925 29.971 1.00 91.31 122 LEU A CA 1
ATOM 979 C C . LEU A 1 122 ? -7.002 3.567 30.173 1.00 91.31 122 LEU A C 1
ATOM 981 O O . LEU A 1 122 ? -7.858 4.438 30.057 1.00 91.31 122 LEU A O 1
ATOM 985 N N . VAL A 1 123 ? -7.308 2.299 30.464 1.00 93.44 123 VAL A N 1
ATOM 986 C CA . VAL A 1 123 ? -8.689 1.845 30.699 1.00 93.44 123 VAL A CA 1
ATOM 987 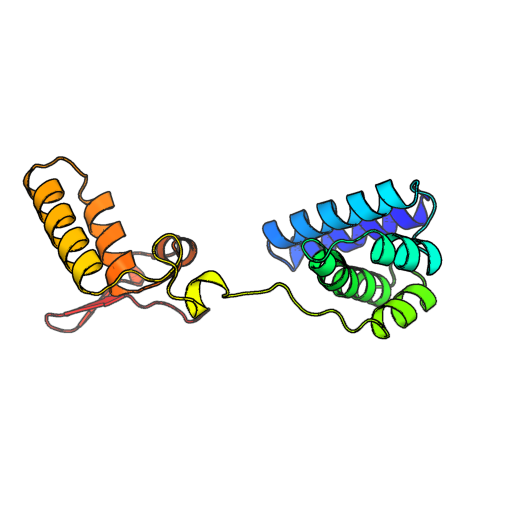C C . VAL A 1 123 ? -9.280 2.524 31.936 1.00 93.44 123 VAL A C 1
ATOM 989 O O . VAL A 1 123 ? -10.435 2.948 31.903 1.00 93.44 123 VAL A O 1
ATOM 992 N N . SER A 1 124 ? -8.494 2.674 33.005 1.00 94.38 124 SER A N 1
ATOM 993 C CA . SER A 1 124 ? -8.919 3.383 34.215 1.00 94.38 124 SER A CA 1
ATOM 994 C C . SER A 1 124 ? -9.266 4.843 33.919 1.00 94.38 124 SER A C 1
ATOM 996 O O . SER A 1 124 ? -10.364 5.289 34.244 1.00 94.38 124 SER A O 1
ATOM 998 N N . GLU A 1 125 ? -8.374 5.569 33.244 1.00 95.19 125 GLU A N 1
ATOM 999 C CA . GLU A 1 125 ? -8.598 6.974 32.888 1.00 95.19 125 GLU A CA 1
ATOM 1000 C C . GLU A 1 125 ? -9.785 7.133 31.927 1.00 95.19 125 GLU A C 1
ATOM 1002 O O . GLU A 1 125 ? -10.621 8.020 32.088 1.00 95.19 125 GLU A O 1
ATOM 1007 N N . LEU A 1 126 ? -9.922 6.226 30.956 1.00 96.06 126 LEU A N 1
ATOM 1008 C CA . LEU A 1 126 ? -11.046 6.210 30.023 1.00 96.06 126 LEU A CA 1
ATOM 1009 C C . LEU A 1 126 ? -12.393 6.065 30.750 1.00 96.06 126 LEU A C 1
ATOM 1011 O O . LEU A 1 126 ? -13.365 6.733 30.387 1.00 96.06 126 LEU A O 1
ATOM 1015 N N . ASN A 1 127 ? -12.452 5.206 31.772 1.00 95.75 127 ASN A N 1
ATOM 1016 C CA . ASN A 1 127 ? -13.640 5.026 32.602 1.00 95.75 127 ASN A CA 1
ATOM 1017 C C . ASN A 1 127 ? -13.968 6.287 33.409 1.00 95.75 127 ASN A C 1
ATOM 1019 O O . ASN A 1 127 ? -15.134 6.674 33.469 1.00 95.75 127 ASN A O 1
ATOM 1023 N N . GLU A 1 128 ? -12.968 6.948 33.995 1.00 97.38 128 GLU A N 1
ATOM 1024 C CA . GLU A 1 128 ? -13.175 8.184 34.760 1.00 97.38 128 GLU A CA 1
ATOM 1025 C C . GLU A 1 128 ? -13.633 9.344 33.871 1.00 97.38 128 GLU A C 1
ATOM 1027 O O . GLU A 1 128 ? -14.625 10.008 34.181 1.00 97.38 128 GLU A O 1
ATOM 1032 N N . LEU A 1 129 ? -13.007 9.532 32.706 1.00 96.88 129 LEU A N 1
ATOM 1033 C CA . LEU A 1 129 ? -13.433 10.535 31.728 1.00 96.88 129 LEU A CA 1
ATOM 1034 C C . LEU A 1 129 ? -14.872 10.306 31.254 1.00 96.88 129 LEU A C 1
ATOM 1036 O O . LEU A 1 129 ? -15.612 11.271 31.042 1.00 96.88 129 LEU A O 1
ATOM 1040 N N . TRP A 1 130 ? -15.279 9.044 31.087 1.00 96.19 130 TRP A N 1
ATOM 1041 C CA . TRP A 1 130 ? -16.656 8.706 30.738 1.00 96.19 130 TRP A CA 1
ATOM 1042 C C . TRP A 1 130 ? -17.630 9.024 31.876 1.00 96.19 130 TRP A C 1
ATOM 1044 O O . TRP A 1 130 ? -18.607 9.735 31.645 1.00 96.19 130 TRP A O 1
ATOM 1054 N N . LYS A 1 131 ? -17.341 8.589 33.111 1.00 96.38 131 LYS A N 1
ATOM 1055 C CA . LYS A 1 131 ? -18.169 8.889 34.297 1.00 96.38 131 LYS A CA 1
ATOM 1056 C C . LYS A 1 131 ? -18.355 10.390 34.518 1.00 96.38 131 LYS A C 1
ATOM 1058 O O . LYS A 1 131 ? -19.435 10.830 34.897 1.00 96.38 131 LYS A O 1
ATOM 1063 N N . GLN A 1 132 ? -17.315 11.178 34.259 1.00 97.12 132 GLN A N 1
ATOM 1064 C CA . GLN A 1 132 ? -17.332 12.635 34.395 1.00 97.12 132 GLN A CA 1
ATOM 1065 C C . GLN A 1 132 ? -17.966 13.356 33.188 1.00 97.12 132 GLN A C 1
ATOM 1067 O O . GLN A 1 132 ? -17.917 14.584 33.123 1.00 97.12 132 GLN A O 1
ATOM 1072 N N . ASN A 1 133 ? -18.528 12.629 32.211 1.00 95.06 133 ASN A N 1
ATOM 1073 C CA . ASN A 1 133 ? -19.071 13.170 30.957 1.00 95.06 133 ASN A CA 1
ATOM 1074 C C . ASN A 1 133 ? -18.072 14.046 30.168 1.00 95.06 133 ASN A C 1
ATOM 1076 O O . ASN A 1 133 ? -18.462 14.945 29.421 1.00 95.06 133 ASN A O 1
ATOM 1080 N N . ARG A 1 134 ? -16.764 13.794 30.314 1.00 97.31 134 ARG A N 1
ATOM 1081 C CA . ARG A 1 134 ? -15.690 14.522 29.610 1.00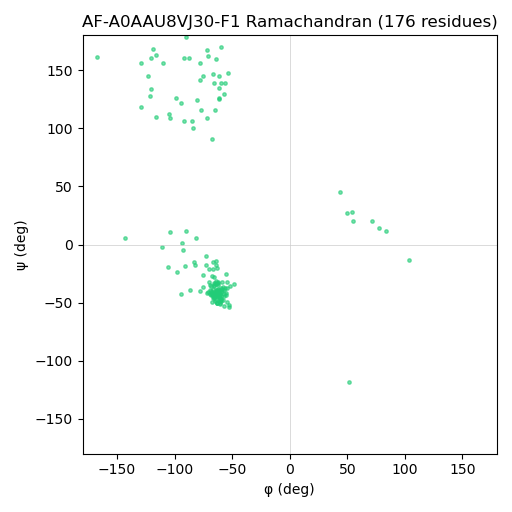 97.31 134 ARG A CA 1
ATOM 1082 C C . ARG A 1 134 ? -15.448 13.989 28.200 1.00 97.31 134 ARG A C 1
ATOM 1084 O O . ARG A 1 134 ? -14.847 14.679 27.379 1.00 97.31 134 ARG A O 1
ATOM 1091 N N . ILE A 1 135 ? -15.925 12.779 27.914 1.00 96.56 135 ILE A N 1
ATOM 1092 C CA . ILE A 1 135 ? -15.922 12.156 26.589 1.00 96.56 135 ILE A CA 1
ATOM 1093 C C . ILE A 1 135 ? -17.320 11.644 26.243 1.00 96.56 135 ILE A C 1
ATOM 1095 O O . ILE A 1 135 ? -18.126 11.349 27.118 1.00 96.56 135 ILE A O 1
ATOM 1099 N N . SER A 1 136 ? -17.610 11.512 24.949 1.00 96.31 136 SER A N 1
ATOM 1100 C CA . SER A 1 136 ? -18.875 10.935 24.490 1.00 96.31 136 SER A CA 1
ATOM 1101 C C . SER A 1 136 ? -18.876 9.409 24.589 1.00 96.31 136 SER A C 1
ATOM 1103 O O . SER A 1 136 ? -17.827 8.770 24.466 1.00 96.31 136 SER A O 1
ATOM 1105 N N . PHE A 1 137 ? -20.070 8.813 24.670 1.00 92.50 137 PHE A N 1
ATOM 1106 C CA . PHE A 1 137 ? -20.242 7.357 24.600 1.00 92.50 137 PHE A CA 1
ATOM 1107 C C . PHE A 1 137 ? -19.596 6.771 23.339 1.00 92.50 137 PHE A C 1
ATOM 1109 O O . PHE A 1 137 ? -18.971 5.717 23.375 1.00 92.50 137 PHE A O 1
ATOM 1116 N N . LYS A 1 138 ? -19.682 7.497 22.216 1.00 90.94 138 LYS A N 1
ATOM 1117 C CA . LYS A 1 138 ? -19.064 7.101 20.947 1.00 90.94 138 LYS A CA 1
ATOM 1118 C C . LYS A 1 138 ? -17.541 6.994 21.056 1.00 90.94 138 LYS A C 1
ATOM 1120 O O . LYS A 1 138 ? -16.968 6.048 20.529 1.00 90.94 138 LYS A O 1
ATOM 1125 N N . CYS A 1 139 ? -16.897 7.947 21.733 1.00 92.19 139 CYS A N 1
ATOM 1126 C CA . CYS A 1 139 ? -15.458 7.908 21.995 1.00 92.19 139 CYS A CA 1
ATOM 1127 C C . CYS A 1 139 ? -15.103 6.727 22.911 1.00 92.19 139 CYS A C 1
ATOM 1129 O O . CYS A 1 139 ? -14.236 5.922 22.573 1.00 92.19 139 CYS A O 1
ATOM 1131 N N . TYR A 1 140 ? -15.842 6.583 24.014 1.00 94.00 140 TYR A N 1
ATOM 1132 C CA . TYR A 1 140 ? -15.663 5.509 24.988 1.00 94.00 140 TYR A CA 1
ATOM 1133 C C . TYR A 1 140 ? -15.776 4.114 24.353 1.00 94.00 140 TYR A C 1
ATOM 1135 O O . TYR A 1 140 ? -14.862 3.295 24.467 1.00 94.00 140 TYR A O 1
ATOM 1143 N N . ALA A 1 141 ? -16.863 3.856 23.623 1.00 90.38 141 ALA A N 1
ATOM 1144 C CA . ALA A 1 141 ? -17.102 2.586 22.946 1.00 90.38 141 ALA A CA 1
ATOM 1145 C C . ALA A 1 141 ? -16.051 2.308 21.858 1.00 90.38 141 ALA A C 1
ATOM 1147 O O . ALA A 1 141 ? -15.582 1.179 21.731 1.00 90.38 141 ALA A O 1
ATOM 1148 N N . TYR A 1 142 ? -15.634 3.331 21.103 1.00 89.12 142 TYR A N 1
ATOM 1149 C CA . TYR A 1 142 ? -14.622 3.183 20.055 1.00 89.12 142 TYR A CA 1
ATOM 1150 C C . TYR A 1 142 ? -13.243 2.799 20.611 1.00 89.12 142 TYR A C 1
ATOM 1152 O O . TYR A 1 142 ? -12.590 1.912 20.061 1.00 89.12 142 TYR A O 1
ATOM 1160 N N . ILE A 1 143 ? -12.802 3.428 21.707 1.00 90.44 143 ILE A N 1
ATOM 1161 C CA . ILE A 1 143 ? -11.517 3.097 22.342 1.00 90.44 143 ILE A CA 1
ATOM 1162 C C . ILE A 1 143 ? -11.563 1.689 22.948 1.00 90.44 143 ILE A C 1
ATOM 1164 O O . ILE A 1 143 ? -10.638 0.910 22.731 1.00 90.44 143 ILE A O 1
ATOM 1168 N N . ASN A 1 144 ? -12.654 1.313 23.622 1.00 90.19 144 ASN A N 1
ATOM 1169 C CA . ASN A 1 144 ? -12.817 -0.054 24.126 1.00 90.19 144 ASN A CA 1
ATOM 1170 C C . ASN A 1 144 ? -12.798 -1.091 22.992 1.00 90.19 144 ASN A C 1
ATOM 1172 O O . ASN A 1 144 ? -12.105 -2.100 23.092 1.00 90.19 144 ASN A O 1
ATOM 1176 N N . ALA A 1 145 ? -13.474 -0.820 21.872 1.00 87.00 145 ALA A N 1
ATOM 1177 C CA . ALA A 1 145 ? -13.440 -1.700 20.707 1.00 87.00 145 ALA A CA 1
ATOM 1178 C C . ALA A 1 145 ? -12.023 -1.834 20.115 1.00 87.00 145 ALA A C 1
ATOM 1180 O O . ALA A 1 145 ? -11.625 -2.931 19.721 1.00 87.00 145 ALA A O 1
ATOM 1181 N N . LEU A 1 146 ? -11.230 -0.754 20.083 1.00 87.50 146 LEU A N 1
ATOM 1182 C CA . LEU A 1 146 ? -9.816 -0.805 19.683 1.00 87.50 146 LEU A CA 1
ATOM 1183 C C . LEU A 1 146 ? -8.990 -1.701 20.612 1.00 87.50 146 LEU A C 1
ATOM 1185 O O . LEU A 1 146 ? -8.238 -2.542 20.120 1.00 87.50 146 LEU A O 1
ATOM 1189 N N . ILE A 1 147 ? -9.146 -1.529 21.927 1.00 87.38 147 ILE A N 1
ATOM 1190 C CA . ILE A 1 147 ? -8.408 -2.280 22.950 1.00 87.38 147 ILE A CA 1
ATOM 1191 C C . ILE A 1 147 ? -8.744 -3.773 22.874 1.00 87.38 147 ILE A C 1
ATOM 1193 O O . ILE A 1 147 ? -7.839 -4.598 22.785 1.00 87.38 147 ILE A O 1
ATOM 1197 N N . ILE A 1 148 ? -10.034 -4.118 22.849 1.00 83.81 148 ILE A N 1
ATOM 1198 C CA . ILE A 1 148 ? -10.506 -5.511 22.887 1.00 83.81 148 ILE A CA 1
ATOM 1199 C C . ILE A 1 148 ? -10.159 -6.253 21.591 1.00 83.81 148 ILE A C 1
ATOM 1201 O O . ILE A 1 148 ? -9.790 -7.424 21.621 1.00 83.81 148 ILE A O 1
ATOM 1205 N N . THR A 1 149 ? -10.270 -5.588 20.437 1.00 81.38 149 THR A N 1
ATOM 1206 C CA . THR A 1 149 ? -10.068 -6.256 19.139 1.00 81.38 149 THR A CA 1
ATOM 1207 C C . THR A 1 149 ? -8.622 -6.204 18.641 1.00 81.38 149 THR A C 1
ATOM 1209 O O . THR A 1 149 ? -8.271 -6.967 17.737 1.00 81.38 149 THR A O 1
ATOM 1212 N N . ALA A 1 150 ? -7.794 -5.292 19.170 1.00 81.62 150 ALA A N 1
ATOM 1213 C CA . ALA A 1 150 ? -6.433 -4.997 18.706 1.00 81.62 150 ALA A CA 1
ATOM 1214 C C . ALA A 1 150 ? -6.330 -4.757 17.179 1.00 81.62 150 ALA A C 1
ATOM 1216 O O . ALA A 1 150 ? -5.298 -5.008 16.546 1.00 81.62 150 ALA A O 1
ATOM 1217 N N . ARG A 1 151 ? -7.420 -4.295 16.549 1.00 75.31 151 ARG A N 1
ATOM 1218 C CA . ARG A 1 151 ? -7.511 -4.109 15.094 1.00 75.31 151 ARG A CA 1
ATOM 1219 C C . ARG A 1 151 ? -7.010 -2.743 14.653 1.00 75.31 151 ARG A C 1
ATOM 1221 O O . ARG A 1 151 ? -6.972 -1.772 15.405 1.00 75.31 151 ARG A O 1
ATOM 1228 N N . ARG A 1 152 ? -6.673 -2.647 13.363 1.00 77.75 152 ARG A N 1
ATOM 1229 C CA . ARG A 1 152 ? -6.346 -1.352 12.757 1.00 77.75 152 ARG A CA 1
ATOM 1230 C C . ARG A 1 152 ? -7.595 -0.464 12.760 1.00 77.75 152 ARG A C 1
ATOM 1232 O O . ARG A 1 152 ? -8.656 -0.943 12.355 1.00 77.75 152 ARG A O 1
ATOM 1239 N N . PRO A 1 153 ? -7.475 0.839 13.070 1.00 79.69 153 PRO A N 1
ATOM 1240 C CA . PRO A 1 153 ? -8.594 1.784 13.028 1.00 79.69 153 PRO A CA 1
ATOM 1241 C C . PRO A 1 153 ? -9.428 1.737 11.739 1.00 79.69 153 PRO A C 1
ATOM 1243 O O . PRO A 1 153 ? -10.642 1.910 11.772 1.00 79.69 153 PRO A O 1
ATOM 1246 N N . SER A 1 154 ? -8.802 1.470 10.587 1.00 78.31 154 SER A N 1
ATOM 1247 C CA . SER A 1 154 ? -9.502 1.356 9.301 1.00 78.31 154 SER A CA 1
ATOM 1248 C C . SER A 1 154 ? -10.463 0.166 9.214 1.00 78.31 154 SER A C 1
ATOM 1250 O O . SER A 1 154 ? -11.432 0.255 8.471 1.00 78.31 154 SER A O 1
ATOM 1252 N N . GLN A 1 155 ? -10.208 -0.923 9.946 1.00 75.81 155 GLN A N 1
ATOM 1253 C CA . GLN A 1 155 ? -11.080 -2.104 9.989 1.00 75.81 155 GLN A CA 1
ATOM 1254 C C . GLN A 1 155 ? -12.290 -1.854 10.896 1.00 75.81 155 GLN A C 1
ATOM 1256 O O . GLN A 1 155 ? -13.410 -2.171 10.523 1.00 75.81 155 GLN A O 1
ATOM 1261 N N . LEU A 1 156 ? -12.087 -1.190 12.038 1.00 81.19 156 LEU A N 1
ATOM 1262 C CA . LEU A 1 156 ? -13.171 -0.835 12.964 1.00 81.19 156 LEU A CA 1
ATOM 1263 C C . LEU A 1 156 ? -14.180 0.146 12.356 1.00 81.19 156 LEU A C 1
ATOM 1265 O O . LEU A 1 156 ? -15.366 0.069 12.650 1.00 81.19 156 LEU A O 1
ATOM 1269 N N . LYS A 1 157 ? -13.735 1.035 11.459 1.00 79.38 157 LYS A N 1
ATOM 1270 C CA . LYS A 1 157 ? -14.629 1.947 10.721 1.00 79.38 157 LYS A CA 1
ATOM 1271 C C . LYS A 1 157 ? -15.611 1.239 9.784 1.00 79.38 157 LYS A C 1
ATOM 1273 O O . LYS A 1 157 ? -16.558 1.877 9.341 1.00 79.38 157 LYS A O 1
ATOM 1278 N N . GLN A 1 158 ? -15.362 -0.023 9.439 1.00 81.56 158 GLN A N 1
ATOM 1279 C CA . GLN A 1 158 ? -16.221 -0.795 8.540 1.00 81.56 158 GLN A CA 1
ATOM 1280 C C . GLN A 1 158 ? -17.282 -1.608 9.289 1.00 81.56 158 GLN A C 1
ATOM 1282 O O . GLN A 1 158 ? -18.129 -2.202 8.627 1.00 81.56 158 GLN A O 1
ATOM 1287 N N . LEU A 1 159 ? -17.252 -1.612 10.629 1.00 83.69 159 LEU A N 1
ATOM 1288 C CA . LEU A 1 159 ? -18.240 -2.314 11.442 1.00 83.69 159 LEU A CA 1
ATOM 1289 C C . LEU A 1 159 ? -19.646 -1.766 11.203 1.00 83.69 159 LEU A C 1
ATOM 1291 O O . LEU A 1 159 ? -19.879 -0.553 11.200 1.00 83.69 159 LEU A O 1
ATOM 1295 N N . LYS A 1 160 ? -20.587 -2.688 11.051 1.00 84.19 160 LYS A N 1
ATOM 1296 C CA . LYS A 1 160 ? -22.019 -2.441 10.912 1.00 84.19 160 LYS A CA 1
ATOM 1297 C C . LYS A 1 160 ? -22.760 -3.044 12.100 1.00 84.19 160 LYS A C 1
ATOM 1299 O O . LYS A 1 160 ? -22.257 -3.924 12.788 1.00 84.19 160 LYS A O 1
ATOM 1304 N N . MET A 1 161 ? -24.004 -2.616 12.314 1.00 84.19 161 MET A N 1
ATOM 1305 C CA . MET A 1 161 ? -24.847 -3.176 13.381 1.00 84.19 161 MET A CA 1
ATOM 1306 C C . MET A 1 161 ? -25.064 -4.688 13.236 1.00 84.19 161 MET A C 1
ATOM 1308 O O . MET A 1 161 ? -25.146 -5.379 14.242 1.00 84.19 161 MET A O 1
ATOM 1312 N N . CYS A 1 162 ? -25.103 -5.206 12.004 1.00 86.94 162 CYS A N 1
ATOM 1313 C CA . CYS A 1 162 ? -25.214 -6.644 11.738 1.00 86.94 162 CYS A CA 1
ATOM 1314 C C . CYS A 1 162 ? -23.985 -7.454 12.173 1.00 86.94 162 CYS A C 1
ATOM 1316 O O . CYS A 1 162 ? -24.067 -8.676 12.244 1.00 86.94 162 CYS A O 1
ATOM 1318 N N . ASP A 1 163 ? -22.862 -6.791 12.452 1.00 86.62 163 ASP A N 1
ATOM 1319 C CA . ASP A 1 163 ? -21.653 -7.451 12.928 1.00 86.62 163 ASP A CA 1
ATOM 1320 C C . ASP A 1 163 ? -21.705 -7.687 14.445 1.00 86.62 163 ASP A C 1
ATOM 1322 O O . ASP A 1 163 ? -20.924 -8.478 14.957 1.00 86.62 163 ASP A O 1
ATOM 1326 N N . LEU A 1 164 ? -22.619 -7.039 15.179 1.00 87.56 164 LEU A N 1
ATOM 1327 C CA . LEU A 1 164 ? -22.822 -7.285 16.605 1.00 87.56 164 LEU A CA 1
ATOM 1328 C C . LEU A 1 164 ? -23.777 -8.469 16.797 1.00 87.56 164 LEU A C 1
ATOM 1330 O O . LEU A 1 164 ? -24.985 -8.353 16.598 1.00 87.56 164 LEU A O 1
ATOM 1334 N N . ILE A 1 165 ? -23.226 -9.604 17.210 1.00 88.75 165 ILE A N 1
ATOM 1335 C CA . ILE A 1 165 ? -23.966 -10.832 17.481 1.00 88.75 165 ILE A CA 1
ATOM 1336 C C . ILE A 1 165 ? -24.195 -10.925 18.983 1.00 88.75 165 ILE A C 1
ATOM 1338 O O . ILE A 1 165 ? -23.247 -10.876 19.764 1.00 88.75 165 ILE A O 1
ATOM 1342 N N . LYS A 1 166 ? -25.452 -11.081 19.387 1.00 89.19 166 LYS A N 1
ATOM 1343 C CA . LYS A 1 166 ? -25.802 -11.456 20.753 1.00 89.19 166 LYS A CA 1
ATOM 1344 C C . LYS A 1 166 ? -25.977 -12.969 20.799 1.00 89.19 166 LYS A C 1
ATOM 1346 O O . LYS A 1 166 ? -26.820 -13.490 20.073 1.00 89.19 166 LYS A O 1
ATOM 1351 N N . ASP A 1 167 ? -25.211 -13.643 21.645 1.00 89.81 167 ASP A N 1
ATOM 1352 C CA . ASP A 1 167 ? -25.395 -15.064 21.935 1.00 89.81 167 ASP A CA 1
ATOM 1353 C C . ASP A 1 167 ? -25.451 -15.249 23.456 1.00 89.81 167 ASP A C 1
ATOM 1355 O O . ASP A 1 167 ? -24.536 -14.874 24.188 1.00 89.81 167 ASP A O 1
ATOM 1359 N N . ASN A 1 168 ? -26.590 -15.743 23.943 1.00 88.56 168 ASN A N 1
ATOM 1360 C CA . ASN A 1 168 ? -26.950 -15.780 25.362 1.00 88.56 168 ASN A CA 1
ATOM 1361 C C . ASN A 1 168 ? -26.794 -14.412 26.070 1.00 88.56 168 ASN A C 1
ATOM 1363 O O . ASN A 1 168 ? -27.481 -13.441 25.729 1.00 88.56 168 ASN A O 1
ATOM 1367 N N . ASN A 1 169 ? -25.916 -14.356 27.079 1.00 88.06 169 ASN A N 1
ATOM 1368 C CA . ASN A 1 169 ? -25.589 -13.164 27.865 1.00 88.06 169 ASN A CA 1
ATOM 1369 C C . ASN A 1 169 ? -24.368 -12.403 27.325 1.00 88.06 169 ASN A C 1
ATOM 1371 O O . ASN A 1 169 ? -24.004 -11.376 27.896 1.00 88.06 169 ASN A O 1
ATOM 1375 N N . ASP A 1 170 ? -23.774 -12.872 26.228 1.00 85.12 170 ASP A N 1
ATOM 1376 C CA . ASP A 1 170 ? -22.553 -12.320 25.663 1.00 85.12 170 ASP A CA 1
ATOM 1377 C C . ASP A 1 170 ? -22.808 -11.607 24.330 1.00 85.12 170 ASP A C 1
ATOM 1379 O O . ASP A 1 170 ? -23.783 -11.850 23.607 1.00 85.12 170 ASP A O 1
ATOM 1383 N N . TYR A 1 171 ? -21.898 -10.688 24.009 1.00 84.06 171 TYR A N 1
ATOM 1384 C CA . TYR A 1 171 ? -21.874 -9.968 22.744 1.00 84.06 171 TYR A CA 1
ATOM 1385 C C . TYR A 1 171 ? -20.555 -10.225 22.026 1.00 84.06 171 TYR A C 1
ATOM 1387 O O . TYR A 1 171 ? -19.474 -10.098 22.602 1.00 84.06 171 TYR A O 1
ATOM 1395 N N . TYR A 1 172 ? -20.651 -10.510 20.735 1.00 85.94 172 TYR A N 1
ATOM 1396 C CA . TYR A 1 172 ? -19.528 -10.786 19.856 1.00 85.94 172 TYR A CA 1
ATOM 1397 C C . TYR A 1 172 ? -19.554 -9.815 18.687 1.00 85.94 172 TYR A C 1
ATOM 1399 O O . TYR A 1 172 ? -20.614 -9.443 18.190 1.00 85.94 172 TYR A O 1
ATOM 1407 N N . ILE A 1 173 ? -18.376 -9.418 18.219 1.00 84.50 173 ILE A N 1
ATOM 1408 C CA . ILE A 1 173 ? -18.243 -8.634 16.993 1.00 84.50 173 ILE A CA 1
ATOM 1409 C C . ILE A 1 173 ? -17.726 -9.580 15.912 1.00 84.50 173 ILE A C 1
ATOM 1411 O O . ILE A 1 173 ? -16.588 -10.051 15.978 1.00 84.50 173 ILE A O 1
ATOM 1415 N N . ASN A 1 174 ? -18.562 -9.864 14.919 1.00 84.06 174 ASN A N 1
ATOM 1416 C CA . ASN A 1 174 ? -18.189 -10.610 13.734 1.00 84.06 174 ASN A CA 1
ATOM 1417 C C . ASN A 1 174 ? -17.289 -9.747 12.849 1.00 84.06 174 ASN A C 1
ATOM 1419 O O . ASN A 1 174 ? -17.727 -8.784 12.228 1.00 84.06 174 ASN A O 1
ATOM 1423 N N . ILE A 1 175 ? -16.008 -10.093 12.795 1.00 73.25 175 ILE A N 1
ATOM 1424 C CA . ILE A 1 175 ? -15.026 -9.376 11.986 1.00 73.25 175 ILE A CA 1
ATOM 1425 C C . ILE A 1 175 ? -14.517 -10.336 10.918 1.00 73.25 175 ILE A C 1
ATOM 1427 O O . ILE A 1 175 ? -13.759 -11.263 11.217 1.00 73.25 175 ILE A O 1
ATOM 1431 N N . THR A 1 176 ? -14.882 -10.092 9.658 1.00 63.81 176 THR A N 1
ATOM 1432 C CA . THR A 1 176 ? -14.334 -10.837 8.518 1.00 63.81 176 THR A CA 1
ATOM 1433 C C . THR A 1 176 ? -12.812 -10.711 8.486 1.00 63.81 176 THR A C 1
ATOM 1435 O O . THR A 1 176 ? -12.260 -9.608 8.564 1.00 63.81 176 THR A O 1
ATOM 1438 N N . LYS A 1 177 ? -12.116 -11.847 8.371 1.00 58.03 177 LYS A N 1
ATOM 1439 C CA . LYS A 1 177 ? -10.663 -11.867 8.168 1.00 58.03 177 LYS A CA 1
ATOM 1440 C C . LYS A 1 177 ? -10.363 -11.241 6.801 1.00 58.03 177 LYS A C 1
ATOM 1442 O O . LYS A 1 177 ? -10.797 -11.769 5.784 1.00 58.03 177 LYS A O 1
ATOM 1447 N N . SER A 1 178 ? -9.664 -10.106 6.811 1.00 52.75 178 SER A N 1
ATOM 1448 C CA . SER A 1 178 ? -9.065 -9.477 5.625 1.00 52.75 178 SER A CA 1
ATOM 1449 C C . SER A 1 178 ? -7.819 -10.217 5.172 1.00 52.75 178 SER A C 1
ATOM 1451 O O . SER A 1 178 ? -7.017 -10.513 6.094 1.00 52.75 178 SER A O 1
#

Solvent-accessible surface area (backbone atoms only — not comparable to full-atom values): 10476 Å² total; per-residue (Å²): 101,42,68,53,39,52,51,22,49,52,52,46,50,50,52,31,60,74,78,41,55,68,69,57,37,51,50,51,54,54,52,49,52,50,52,36,65,73,46,74,31,64,66,71,41,57,64,46,52,51,54,50,57,72,70,45,50,89,90,51,44,41,54,58,51,56,45,43,56,51,55,44,51,35,40,73,72,68,39,51,52,54,51,69,64,40,45,56,54,48,66,74,57,86,64,72,68,72,87,74,57,68,41,56,77,61,64,33,95,88,64,28,80,79,50,72,68,57,49,53,50,50,53,51,51,52,52,51,36,44,77,68,64,73,46,53,70,69,56,54,52,50,53,50,51,39,67,78,64,70,55,59,71,77,60,64,73,68,67,51,77,87,27,57,43,78,56,95,97,45,76,44,75,67,71,83,87,126